Protein AF-A0AAV4H858-F1 (afdb_monomer_lite)

Structure (mmCIF, N/CA/C/O backbone):
data_AF-A0AAV4H858-F1
#
_entry.id   AF-A0AAV4H858-F1
#
loop_
_atom_site.group_PDB
_atom_site.id
_atom_site.type_symbol
_atom_site.label_atom_id
_atom_site.label_alt_id
_atom_site.label_comp_id
_atom_site.label_asym_id
_atom_site.label_entity_id
_atom_site.label_seq_id
_atom_site.pdbx_PDB_ins_code
_atom_site.Cartn_x
_atom_site.Cartn_y
_atom_site.Cartn_z
_atom_site.occupancy
_atom_site.B_iso_or_equiv
_atom_site.auth_seq_id
_atom_site.auth_comp_id
_atom_site.auth_asym_id
_atom_site.auth_atom_id
_atom_site.pdbx_PDB_model_num
ATOM 1 N N . MET A 1 1 ? -24.600 72.293 -12.929 1.00 34.59 1 MET A N 1
ATOM 2 C CA . MET A 1 1 ? -25.018 71.656 -14.197 1.00 34.59 1 MET A CA 1
ATOM 3 C C . MET A 1 1 ? -24.424 70.255 -14.171 1.00 34.59 1 MET A C 1
ATOM 5 O O . MET A 1 1 ? -23.219 70.139 -14.280 1.00 34.59 1 MET A O 1
ATOM 9 N N . ALA A 1 2 ? -25.104 69.225 -13.669 1.00 25.73 2 ALA A N 1
ATOM 10 C CA . ALA A 1 2 ? -26.242 68.537 -14.282 1.00 25.73 2 ALA A CA 1
ATOM 11 C C . ALA A 1 2 ? -25.983 68.191 -15.757 1.00 25.73 2 ALA A C 1
ATOM 13 O O . ALA A 1 2 ? -26.056 69.071 -16.608 1.00 25.73 2 ALA A O 1
ATOM 14 N N . THR A 1 3 ? -25.681 66.924 -16.039 1.00 27.73 3 THR A N 1
ATOM 15 C CA . THR A 1 3 ? -26.502 66.034 -16.884 1.00 27.73 3 THR A CA 1
ATOM 16 C C . THR A 1 3 ? -25.910 64.624 -16.852 1.00 27.73 3 THR A C 1
ATOM 18 O O . THR A 1 3 ? -24.722 64.428 -17.083 1.00 27.73 3 THR A O 1
ATOM 21 N N . GLY A 1 4 ? -26.749 63.652 -16.497 1.00 24.00 4 GLY A N 1
ATOM 22 C CA . GLY A 1 4 ? -26.478 62.229 -16.662 1.00 24.00 4 GLY A CA 1
ATOM 23 C C . GLY A 1 4 ? -27.184 61.666 -17.896 1.00 24.00 4 GLY A C 1
ATOM 24 O O . GLY A 1 4 ? -27.955 62.370 -18.544 1.00 24.00 4 GLY A O 1
ATOM 25 N N . THR A 1 5 ? -26.892 60.398 -18.189 1.00 28.20 5 THR A N 1
ATOM 26 C CA . THR A 1 5 ? -27.668 59.340 -18.888 1.00 28.20 5 THR A CA 1
ATOM 27 C C . THR A 1 5 ? -26.644 58.227 -19.196 1.00 28.20 5 THR A C 1
ATOM 29 O O . THR A 1 5 ? -25.533 58.533 -19.600 1.00 28.20 5 THR A O 1
ATOM 32 N N . GLY A 1 6 ? -26.829 56.926 -18.966 1.00 24.70 6 GLY A N 1
ATOM 33 C CA . GLY A 1 6 ? -28.015 56.138 -18.655 1.00 24.70 6 GLY A CA 1
ATOM 34 C C . GLY A 1 6 ? -28.248 55.077 -19.738 1.00 24.70 6 GLY A C 1
ATOM 35 O O . GLY A 1 6 ? -29.037 55.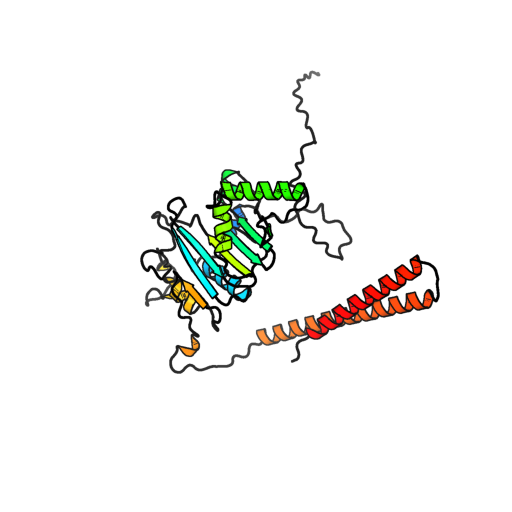328 -20.635 1.00 24.70 6 GLY A O 1
ATOM 36 N N . ALA A 1 7 ? -27.569 53.924 -19.648 1.00 28.36 7 ALA A N 1
ATOM 37 C CA . ALA A 1 7 ? -27.942 52.607 -20.205 1.00 28.36 7 ALA A CA 1
ATOM 38 C C . ALA A 1 7 ? -26.926 51.584 -19.638 1.00 28.36 7 ALA A C 1
ATOM 40 O O . ALA A 1 7 ? -25.731 51.818 -19.736 1.00 28.36 7 ALA A O 1
ATOM 41 N N . GLY A 1 8 ? -27.249 50.485 -18.955 1.00 24.08 8 GLY A N 1
ATOM 42 C CA . GLY A 1 8 ? -28.458 49.674 -18.968 1.00 24.08 8 GLY A CA 1
ATOM 43 C C . GLY A 1 8 ? -28.156 48.329 -19.639 1.00 24.08 8 GLY A C 1
ATOM 44 O O . GLY A 1 8 ? -28.578 48.122 -20.767 1.00 24.08 8 GLY A O 1
ATOM 45 N N . CYS A 1 9 ? -27.426 47.428 -18.970 1.00 24.47 9 CYS A N 1
ATOM 46 C CA . CYS A 1 9 ? -27.427 46.003 -19.313 1.00 24.47 9 CYS A CA 1
ATOM 47 C C . CYS A 1 9 ? -27.585 45.189 -18.027 1.00 24.47 9 CYS A C 1
ATOM 49 O O . CYS A 1 9 ? -26.698 45.119 -17.180 1.00 24.47 9 CYS A O 1
ATOM 51 N N . THR A 1 10 ? -28.785 44.652 -17.865 1.00 26.22 10 THR A N 1
ATOM 52 C CA . THR A 1 10 ? -29.210 43.737 -16.813 1.00 26.22 10 THR A CA 1
ATOM 53 C C . THR A 1 10 ? -28.681 42.337 -17.098 1.00 26.22 10 THR A C 1
ATOM 55 O O . THR A 1 10 ? -29.161 41.685 -18.024 1.00 26.22 10 THR A O 1
ATOM 58 N N . THR A 1 11 ? -27.775 41.832 -16.266 1.00 27.47 11 THR A N 1
ATOM 59 C CA . THR A 1 11 ? -27.574 40.388 -16.100 1.00 27.47 11 THR A CA 1
ATOM 60 C C . THR A 1 11 ? -28.143 39.969 -14.751 1.00 27.47 11 THR A C 1
ATOM 62 O O . THR A 1 11 ? -27.626 40.281 -13.682 1.00 27.47 11 THR A O 1
ATOM 65 N N . LEU A 1 12 ? -29.288 39.293 -14.829 1.00 25.52 12 LEU A N 1
ATOM 66 C CA . LEU A 1 12 ? -29.955 38.605 -13.733 1.00 25.52 12 LEU A CA 1
ATOM 67 C C . LEU A 1 12 ? -28.996 37.566 -13.141 1.00 25.52 12 LEU A C 1
ATOM 69 O O . LEU A 1 12 ? -28.767 36.514 -13.738 1.00 25.52 12 LEU A O 1
ATOM 73 N N . HIS A 1 13 ? -28.436 37.852 -11.968 1.00 29.50 13 HIS A N 1
ATOM 74 C CA . HIS A 1 13 ? -27.735 36.847 -11.181 1.00 29.50 13 HIS A CA 1
ATOM 75 C C . HIS A 1 13 ? -28.795 35.969 -10.512 1.00 29.50 13 HIS A C 1
ATOM 77 O O . HIS A 1 13 ? -29.467 36.370 -9.567 1.00 29.50 13 HIS A O 1
ATOM 83 N N . ASN A 1 14 ? -29.019 34.803 -11.107 1.00 25.83 14 ASN A N 1
ATOM 84 C CA . ASN A 1 14 ? -29.963 33.800 -10.646 1.00 25.83 14 ASN A CA 1
ATOM 85 C C . ASN A 1 14 ? -29.245 32.933 -9.588 1.00 25.83 14 ASN A C 1
ATOM 87 O O . ASN A 1 14 ? -28.329 32.200 -9.962 1.00 25.83 14 ASN A O 1
ATOM 91 N N . PRO A 1 15 ? -29.594 32.986 -8.288 1.00 31.39 15 PRO A N 1
ATOM 92 C CA . PRO A 1 15 ? -28.822 32.330 -7.226 1.00 31.39 15 PRO A CA 1
ATOM 93 C C . PRO A 1 15 ? -29.164 30.834 -7.060 1.00 31.39 15 PRO A C 1
ATOM 95 O O . PRO A 1 15 ? -29.077 30.289 -5.968 1.00 31.39 15 PRO A O 1
ATOM 98 N N . SER A 1 16 ? -29.577 30.144 -8.127 1.00 28.52 16 SER A N 1
ATOM 99 C CA . SER A 1 16 ? -30.137 28.782 -8.051 1.00 28.52 16 SER A CA 1
ATOM 100 C C . SER A 1 16 ? -29.233 27.669 -8.599 1.00 28.52 16 SER A C 1
ATOM 102 O O . SER A 1 16 ? -29.707 26.566 -8.858 1.00 28.52 16 SER A O 1
ATOM 104 N N . LYS A 1 17 ? -27.925 27.913 -8.748 1.00 29.11 17 LYS A N 1
ATOM 105 C CA . LYS A 1 17 ? -26.948 26.887 -9.163 1.00 29.11 17 LYS A CA 1
ATOM 106 C C . LYS A 1 17 ? -25.644 26.925 -8.357 1.00 29.11 17 LYS A C 1
ATOM 108 O O . LYS A 1 17 ? -24.566 26.802 -8.924 1.00 29.11 17 LYS A O 1
ATOM 113 N N . ALA A 1 18 ? -25.741 27.048 -7.034 1.00 32.06 18 ALA A N 1
ATOM 114 C CA . ALA A 1 18 ? -24.705 26.489 -6.166 1.00 32.06 18 ALA A CA 1
ATOM 115 C C . ALA A 1 18 ? -24.882 24.964 -6.214 1.00 32.06 18 ALA A C 1
ATOM 117 O O . ALA A 1 18 ? -25.705 24.386 -5.505 1.00 32.06 18 ALA A O 1
ATOM 118 N N . SER A 1 19 ? -24.240 24.344 -7.204 1.00 34.75 19 SER A N 1
ATOM 119 C CA . SER A 1 19 ? -24.285 22.908 -7.431 1.00 34.75 19 SER A CA 1
ATOM 120 C C . SER A 1 19 ? -23.730 22.180 -6.215 1.00 34.75 19 SER A C 1
ATOM 122 O O . SER A 1 19 ? -22.634 22.473 -5.756 1.00 34.75 19 SER A O 1
ATOM 124 N N . THR A 1 20 ? -24.527 21.223 -5.764 1.00 38.78 20 THR A N 1
ATOM 125 C CA . THR A 1 20 ? -24.391 20.037 -4.901 1.00 38.78 20 THR A CA 1
ATOM 126 C C . THR A 1 20 ? -23.007 19.387 -4.647 1.00 38.78 20 THR A C 1
ATOM 128 O O . THR A 1 20 ? -22.967 18.300 -4.067 1.00 38.78 20 THR A O 1
ATOM 131 N N . LEU A 1 21 ? -21.890 20.001 -5.039 1.00 36.31 21 LEU A N 1
ATOM 132 C CA . LEU A 1 21 ? -20.511 19.524 -4.886 1.00 36.31 21 LEU A CA 1
ATOM 133 C C . LEU A 1 21 ? -19.846 19.993 -3.574 1.00 36.31 21 LEU A C 1
ATOM 135 O O . LEU A 1 21 ? -19.060 19.245 -3.006 1.00 36.31 21 LEU A O 1
ATOM 139 N N . GLU A 1 22 ? -20.243 21.136 -3.000 1.00 35.75 22 GLU A N 1
ATOM 140 C CA . GLU A 1 22 ? -19.637 21.667 -1.756 1.00 35.75 22 GLU A CA 1
ATOM 141 C C . GLU A 1 22 ? -20.003 20.902 -0.466 1.00 35.75 22 GLU A C 1
ATOM 143 O O . GLU A 1 22 ? -19.446 21.160 0.597 1.00 35.75 22 GLU A O 1
ATOM 148 N N . GLN A 1 23 ? -20.921 19.931 -0.514 1.00 35.19 23 GLN A N 1
ATOM 149 C CA . GLN A 1 23 ? -21.316 19.162 0.680 1.00 35.19 23 GLN A CA 1
ATOM 150 C C . GLN A 1 23 ? -20.474 17.901 0.929 1.00 35.19 23 GLN A C 1
ATOM 152 O O . GLN A 1 23 ? -20.775 17.134 1.845 1.00 35.19 23 GLN A O 1
ATOM 157 N N . LEU A 1 24 ? -19.427 17.660 0.137 1.00 36.31 24 LEU A N 1
ATOM 158 C CA . LEU A 1 24 ? -18.596 16.460 0.234 1.00 36.31 24 LEU A CA 1
ATOM 159 C C . LEU A 1 24 ? -17.341 16.696 1.094 1.00 36.31 24 LEU A C 1
ATOM 161 O O . LEU A 1 24 ? -16.212 16.587 0.633 1.00 36.31 24 LEU A O 1
ATOM 165 N N . CYS A 1 25 ? -17.522 17.007 2.378 1.00 30.55 25 CYS A N 1
ATOM 166 C CA . CYS A 1 25 ? -16.409 16.973 3.327 1.00 30.55 25 CYS A CA 1
ATOM 167 C C . CYS A 1 25 ? -16.862 16.514 4.714 1.00 30.55 25 CYS A C 1
ATOM 169 O O . CYS A 1 25 ? -17.494 17.248 5.468 1.00 30.55 25 CYS A O 1
ATOM 171 N N . PHE A 1 26 ? -16.520 15.256 4.997 1.00 36.22 26 PHE A N 1
ATOM 172 C CA . PHE A 1 26 ? -16.440 14.569 6.283 1.00 36.22 26 PHE A CA 1
ATOM 173 C C . PHE A 1 26 ? -16.822 15.383 7.533 1.00 36.22 26 PHE A C 1
ATOM 175 O O . PHE A 1 26 ? -16.101 16.280 7.982 1.00 36.22 26 PHE A O 1
ATOM 182 N N . SER A 1 27 ? -17.915 14.963 8.174 1.00 30.75 27 SER A N 1
ATOM 183 C CA . SER A 1 27 ? -18.180 15.256 9.579 1.00 30.75 27 SER A CA 1
ATOM 184 C C . SER A 1 27 ? -17.302 14.353 10.452 1.00 30.75 27 SER A C 1
ATOM 186 O O . SER A 1 27 ? -17.708 13.257 10.835 1.00 30.75 27 SER A O 1
ATOM 188 N N . VAL A 1 28 ? -16.094 14.804 10.788 1.00 33.84 28 VAL A N 1
ATOM 189 C CA . VAL A 1 28 ? -15.423 14.303 11.992 1.00 33.84 28 VAL A CA 1
ATOM 190 C C . VAL A 1 28 ? -16.076 15.029 13.163 1.00 33.84 28 VAL A C 1
ATOM 192 O O . VAL A 1 28 ? -15.748 16.176 13.463 1.00 33.84 28 VAL A O 1
ATOM 195 N N . ALA A 1 29 ? -17.070 14.393 13.779 1.00 33.09 29 ALA A N 1
ATOM 196 C CA . ALA A 1 29 ? -17.634 14.874 15.029 1.00 33.09 29 ALA A CA 1
ATOM 197 C C . ALA A 1 29 ? -16.608 14.618 16.144 1.00 33.09 29 ALA A C 1
ATOM 199 O O . ALA A 1 29 ? -16.592 13.557 16.759 1.00 33.09 29 ALA A O 1
ATOM 200 N N . TYR A 1 30 ? -15.722 15.584 16.384 1.00 40.16 30 TYR A N 1
ATOM 201 C CA . TYR A 1 30 ? -14.984 15.645 17.641 1.00 40.16 30 TYR A CA 1
ATOM 202 C C . TYR A 1 30 ? -15.980 16.022 18.743 1.00 40.16 30 TYR A C 1
ATOM 204 O O . TYR A 1 30 ? -16.428 17.168 18.824 1.00 40.16 30 TYR A O 1
ATOM 212 N N . GLU A 1 31 ? -16.344 15.059 19.591 1.00 39.25 31 GLU A N 1
ATOM 213 C CA . GLU A 1 31 ? -17.049 15.334 20.843 1.00 39.25 31 GLU A CA 1
ATOM 214 C C . GLU A 1 31 ? -16.163 16.230 21.726 1.00 39.25 31 GLU A C 1
ATOM 216 O O . GLU A 1 31 ? -15.255 15.757 22.405 1.00 39.25 31 GLU A O 1
ATOM 221 N N . GLY A 1 32 ? -16.384 17.547 21.696 1.00 50.94 32 GLY A N 1
ATOM 222 C CA . GLY A 1 32 ? -15.678 18.469 22.593 1.00 50.94 32 GLY A CA 1
ATOM 223 C C . GLY A 1 32 ? -15.594 19.930 22.157 1.00 50.94 32 GLY A C 1
ATOM 224 O O . GLY A 1 32 ? -15.336 20.786 23.001 1.00 50.94 32 GLY A O 1
ATOM 225 N N . LEU A 1 33 ? -15.842 20.258 20.887 1.00 51.19 33 LEU A N 1
ATOM 226 C CA . LEU A 1 33 ? -15.886 21.651 20.433 1.00 51.19 33 LEU A CA 1
ATOM 227 C C . LEU A 1 33 ? -17.321 22.182 20.494 1.00 51.19 33 LEU A C 1
ATOM 229 O O . LEU A 1 33 ? -18.186 21.785 19.725 1.00 51.19 33 LEU A O 1
ATOM 233 N N . ALA A 1 34 ? -17.569 23.107 21.423 1.00 58.09 34 ALA A N 1
ATOM 234 C CA . ALA A 1 34 ? -18.858 23.780 21.602 1.00 58.09 34 ALA A CA 1
ATOM 235 C C . ALA A 1 34 ? -19.157 24.859 20.534 1.00 58.09 34 ALA A C 1
ATOM 237 O O . ALA A 1 34 ? -20.093 25.638 20.700 1.00 58.09 34 ALA A O 1
ATOM 238 N N . MET A 1 35 ? -18.363 24.940 19.461 1.00 68.00 35 MET A N 1
ATOM 239 C CA . MET A 1 35 ? -18.538 25.904 18.372 1.00 68.00 35 MET A CA 1
ATOM 240 C C . MET A 1 35 ? -18.655 25.176 17.038 1.00 68.00 35 MET A C 1
ATOM 242 O O . MET A 1 35 ? -17.850 24.298 16.735 1.00 68.00 35 MET A O 1
ATOM 246 N N . ASP A 1 36 ? -19.649 25.573 16.248 1.00 77.12 36 ASP A N 1
ATOM 247 C CA . ASP A 1 36 ? -19.798 25.137 14.865 1.00 77.12 36 ASP A CA 1
ATOM 248 C C . ASP A 1 36 ? -18.672 25.740 14.011 1.00 77.12 36 ASP A C 1
ATOM 250 O O . ASP A 1 36 ? -18.588 26.956 13.828 1.00 77.12 36 ASP A O 1
ATOM 254 N N . LEU A 1 37 ? -17.773 24.877 13.536 1.00 79.00 37 LEU A N 1
ATOM 255 C CA . LEU A 1 37 ? -16.632 25.246 12.696 1.00 79.00 37 LEU A CA 1
ATOM 256 C C . LEU A 1 37 ? -16.926 25.038 11.202 1.00 79.00 37 LEU A C 1
ATOM 258 O O . LEU A 1 37 ? -16.001 25.123 10.395 1.00 79.00 37 LEU A O 1
ATOM 262 N N . SER A 1 38 ? -18.176 24.756 10.807 1.00 81.50 38 SER A N 1
ATOM 263 C CA . SER A 1 38 ? -18.541 24.539 9.398 1.00 81.50 38 SER A CA 1
ATOM 264 C C . SER A 1 38 ? -18.186 25.726 8.501 1.00 81.50 38 SER A C 1
ATOM 266 O O . SER A 1 38 ? -17.889 25.535 7.328 1.00 81.50 38 SER A O 1
ATOM 268 N N . ASN A 1 39 ? -18.191 26.937 9.066 1.00 85.88 39 ASN A N 1
ATOM 269 C CA . ASN A 1 39 ? -17.969 28.191 8.345 1.00 85.88 39 ASN A CA 1
ATOM 270 C C . ASN A 1 39 ? -16.499 28.646 8.333 1.00 85.88 39 ASN A C 1
ATOM 272 O O . ASN A 1 39 ? -16.209 29.738 7.848 1.00 85.88 39 ASN A O 1
ATOM 276 N N . LEU A 1 40 ? -15.572 27.866 8.902 1.00 88.06 40 LEU A N 1
ATOM 277 C CA . LEU A 1 40 ? -14.146 28.178 8.828 1.00 88.06 40 LEU A CA 1
ATOM 278 C C . LEU A 1 40 ? -13.527 27.592 7.562 1.00 88.06 40 LEU A C 1
ATOM 280 O O . LEU A 1 40 ? -13.779 26.440 7.206 1.00 88.06 40 LEU A O 1
ATOM 284 N N . ASN A 1 41 ? -12.647 28.372 6.934 1.00 87.50 41 ASN A N 1
ATOM 285 C CA . ASN A 1 41 ? -11.845 27.903 5.811 1.00 87.50 41 ASN A CA 1
ATOM 286 C C . ASN A 1 41 ? -11.001 26.701 6.238 1.00 87.50 41 ASN A C 1
ATOM 288 O O . ASN A 1 41 ? -10.325 26.730 7.270 1.00 87.50 41 ASN A O 1
ATOM 292 N N . ARG A 1 42 ? -11.027 25.654 5.416 1.00 85.75 42 ARG A N 1
ATOM 293 C CA . ARG A 1 42 ? -10.214 24.454 5.606 1.00 85.75 42 ARG A CA 1
ATOM 294 C C . ARG A 1 42 ? -8.994 24.532 4.705 1.00 85.75 42 ARG A C 1
ATOM 296 O O . ARG A 1 42 ? -9.077 25.051 3.596 1.00 85.75 42 ARG A O 1
ATOM 303 N N . ALA A 1 43 ? -7.868 24.005 5.178 1.00 88.19 43 ALA A N 1
ATOM 304 C CA . ALA A 1 43 ? -6.756 23.721 4.285 1.00 88.19 43 ALA A CA 1
ATOM 305 C C . ALA A 1 43 ? -7.224 22.696 3.241 1.00 88.19 43 ALA A C 1
ATOM 307 O O . ALA A 1 43 ? -7.882 21.714 3.590 1.00 88.19 43 ALA A O 1
ATOM 308 N N . GLN A 1 44 ? -6.907 22.952 1.978 1.00 83.31 44 GLN A N 1
ATOM 309 C CA . GLN A 1 44 ? -7.278 22.111 0.845 1.00 83.31 44 GLN A CA 1
ATOM 310 C C . GLN A 1 44 ? -6.018 21.654 0.115 1.00 83.31 44 GLN A C 1
ATOM 312 O O . GLN A 1 44 ? -4.975 22.308 0.185 1.00 83.31 44 GLN A O 1
ATOM 317 N N . LEU A 1 45 ? -6.124 20.519 -0.571 1.00 85.06 45 LEU A N 1
ATOM 318 C CA . LEU A 1 45 ? -5.094 20.029 -1.476 1.00 85.06 45 LEU A CA 1
ATOM 319 C C . LEU A 1 45 ? -5.462 20.447 -2.895 1.00 85.06 45 LEU A C 1
ATOM 321 O O . LEU A 1 45 ? -6.556 20.132 -3.360 1.00 85.06 45 LEU A O 1
ATOM 325 N N . SER A 1 46 ? -4.545 21.135 -3.568 1.00 86.88 46 SER A N 1
ATOM 326 C CA . SER A 1 46 ? -4.643 21.368 -5.005 1.00 86.88 46 SER A CA 1
ATOM 327 C C . SER A 1 46 ? -4.042 20.200 -5.781 1.00 86.88 46 SER A C 1
ATOM 329 O O . SER A 1 46 ? -3.176 19.477 -5.278 1.00 86.88 46 SER A O 1
ATOM 331 N N . PHE A 1 47 ? -4.461 20.056 -7.033 1.00 80.19 47 PHE A N 1
ATOM 332 C CA . PHE A 1 47 ? -3.901 19.114 -7.996 1.00 80.19 47 PHE A CA 1
ATOM 333 C C . PHE A 1 47 ? -2.360 19.181 -8.071 1.00 80.19 47 PHE A C 1
ATOM 335 O O . PHE A 1 47 ? -1.683 18.158 -7.944 1.00 80.19 47 PHE A O 1
ATOM 342 N N . ASP A 1 48 ? -1.783 20.384 -8.150 1.00 80.56 48 ASP A N 1
ATOM 343 C CA . ASP A 1 48 ? -0.326 20.595 -8.231 1.00 80.56 48 ASP A CA 1
ATOM 344 C C . ASP A 1 48 ? 0.450 20.083 -7.006 1.00 80.56 48 ASP A C 1
ATOM 346 O O . ASP A 1 48 ? 1.654 19.790 -7.079 1.00 80.56 48 ASP A O 1
ATOM 350 N N . TYR A 1 49 ? -0.224 19.936 -5.860 1.00 85.38 49 TYR A N 1
ATOM 351 C CA . TYR A 1 49 ? 0.407 19.384 -4.667 1.00 85.38 49 TYR A CA 1
ATOM 352 C C . TYR A 1 49 ? 0.839 17.928 -4.875 1.00 85.38 49 TYR A C 1
ATOM 354 O O . TYR A 1 49 ? 1.840 17.506 -4.301 1.00 85.38 49 TYR A O 1
ATOM 362 N N . LEU A 1 50 ? 0.160 17.170 -5.741 1.00 80.06 50 LEU A N 1
ATOM 363 C CA . LEU A 1 50 ? 0.526 15.786 -6.059 1.00 80.06 50 LEU A CA 1
ATOM 364 C C . LEU A 1 50 ? 1.915 15.716 -6.708 1.00 80.06 50 LEU A C 1
ATOM 366 O O . LEU A 1 50 ? 2.735 14.870 -6.346 1.00 80.06 50 LEU A O 1
ATOM 370 N N . HIS A 1 51 ? 2.223 16.656 -7.608 1.00 79.56 51 HIS A N 1
ATOM 371 C CA . HIS A 1 51 ? 3.563 16.775 -8.175 1.00 79.56 51 HIS A CA 1
ATOM 372 C C . HIS A 1 51 ? 4.583 17.211 -7.117 1.00 79.56 51 HIS A C 1
ATOM 374 O O . HIS A 1 51 ? 5.621 16.564 -6.981 1.00 79.56 51 HIS A O 1
ATOM 380 N N . THR A 1 52 ? 4.262 18.237 -6.326 1.00 82.12 52 THR A N 1
ATOM 381 C CA . THR A 1 52 ? 5.140 18.758 -5.261 1.00 82.12 52 THR A CA 1
ATOM 382 C C . THR A 1 52 ? 5.477 17.690 -4.216 1.00 82.12 52 THR A C 1
ATOM 384 O O . THR A 1 52 ? 6.607 17.593 -3.752 1.00 82.12 52 THR A O 1
ATOM 387 N N . ASN A 1 53 ? 4.518 16.836 -3.861 1.00 83.25 53 ASN A N 1
ATOM 388 C CA . ASN A 1 53 ? 4.753 15.735 -2.936 1.00 83.25 53 ASN A CA 1
ATOM 389 C C . ASN A 1 53 ? 5.653 14.654 -3.562 1.00 83.25 53 ASN A C 1
ATOM 391 O O . ASN A 1 53 ? 6.496 14.076 -2.878 1.00 83.25 53 ASN A O 1
ATOM 395 N N . SER A 1 54 ? 5.535 14.419 -4.876 1.00 80.56 54 SER A N 1
ATOM 396 C CA . SER A 1 54 ? 6.358 13.433 -5.591 1.00 80.56 54 SER A CA 1
ATOM 397 C C . SER A 1 54 ? 7.845 13.801 -5.668 1.00 80.56 54 SER A C 1
ATOM 399 O O . SER A 1 54 ? 8.678 12.907 -5.797 1.00 80.56 54 SER A O 1
ATOM 401 N N . THR A 1 55 ? 8.206 15.088 -5.565 1.00 80.00 55 THR A N 1
ATOM 402 C CA . THR A 1 55 ? 9.612 15.533 -5.629 1.00 80.00 55 THR A CA 1
ATOM 403 C C . THR A 1 55 ? 10.403 15.237 -4.353 1.00 80.00 55 THR A C 1
ATOM 405 O O . THR A 1 55 ? 11.596 15.505 -4.306 1.00 80.00 55 THR A O 1
ATOM 408 N N . THR A 1 56 ? 9.767 14.684 -3.316 1.00 79.56 56 THR A N 1
ATOM 409 C CA . THR A 1 56 ? 10.456 14.205 -2.104 1.00 79.56 56 THR A CA 1
ATOM 410 C C . THR A 1 56 ? 11.360 12.999 -2.374 1.00 79.56 56 THR A C 1
ATOM 412 O O . THR A 1 56 ? 12.327 12.777 -1.646 1.00 79.56 56 THR A O 1
ATOM 415 N N . HIS A 1 57 ? 11.080 12.235 -3.432 1.00 79.00 57 HIS A N 1
ATOM 416 C CA . HIS A 1 57 ? 11.883 11.086 -3.827 1.00 79.00 57 HIS A CA 1
ATOM 417 C C . HIS A 1 57 ? 12.920 11.476 -4.886 1.00 79.00 57 HIS A C 1
ATOM 419 O O . HIS A 1 57 ? 12.665 11.382 -6.083 1.00 79.00 57 HIS A O 1
ATOM 425 N N . GLU A 1 58 ? 14.123 11.845 -4.442 1.00 79.25 58 GLU A N 1
ATOM 426 C CA . GLU A 1 58 ? 15.298 11.956 -5.326 1.00 79.25 58 GLU A CA 1
ATOM 427 C C . GLU A 1 58 ? 15.778 10.572 -5.801 1.00 79.25 58 GLU A C 1
ATOM 429 O O . GLU A 1 58 ? 16.282 10.414 -6.909 1.00 79.25 58 GLU A O 1
ATOM 434 N N . PHE A 1 59 ? 15.578 9.536 -4.977 1.00 85.56 59 PHE A N 1
ATOM 435 C CA . PHE A 1 59 ? 15.908 8.152 -5.310 1.00 85.56 59 PHE A CA 1
ATOM 436 C C . PHE A 1 59 ? 14.654 7.354 -5.680 1.00 85.56 59 PHE A C 1
ATOM 438 O O . PHE A 1 59 ? 13.836 7.028 -4.817 1.00 85.56 59 PHE A O 1
ATOM 445 N N . LEU A 1 60 ? 14.537 6.976 -6.957 1.00 88.00 60 LEU A N 1
ATOM 446 C CA . LEU A 1 60 ? 13.337 6.342 -7.516 1.00 88.00 60 LEU A CA 1
ATOM 447 C C . LEU A 1 60 ? 12.953 5.019 -6.834 1.00 88.00 60 LEU A C 1
ATOM 449 O O . LEU A 1 60 ? 11.777 4.788 -6.564 1.00 88.00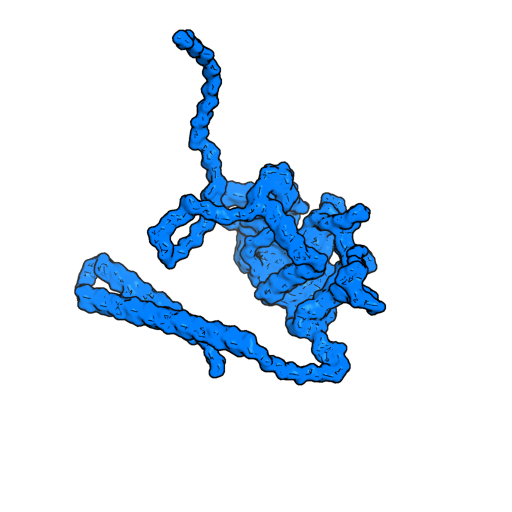 60 LEU A O 1
ATOM 453 N N . PHE A 1 61 ? 13.915 4.156 -6.490 1.00 93.25 61 PHE A N 1
ATOM 454 C CA . PHE A 1 61 ? 13.586 2.924 -5.757 1.00 93.25 61 PHE A CA 1
ATOM 455 C C . PHE A 1 61 ? 13.083 3.190 -4.337 1.00 93.25 61 PHE A C 1
ATOM 457 O O . PHE A 1 61 ? 12.381 2.343 -3.795 1.00 93.25 61 PHE A O 1
ATOM 464 N N . GLY A 1 62 ? 13.383 4.358 -3.759 1.00 90.75 62 GLY A N 1
ATOM 465 C CA . GLY A 1 62 ? 12.765 4.810 -2.515 1.00 90.75 62 GLY A CA 1
ATOM 466 C C . GLY A 1 62 ? 11.254 4.989 -2.671 1.00 90.75 62 GLY A C 1
ATOM 467 O O . GLY A 1 62 ? 10.508 4.504 -1.833 1.00 90.75 62 GLY A O 1
ATOM 468 N N . ALA A 1 63 ? 10.793 5.564 -3.787 1.00 89.50 63 ALA A N 1
ATOM 469 C CA . ALA A 1 63 ? 9.360 5.664 -4.081 1.00 89.50 63 ALA A CA 1
ATOM 470 C C . ALA A 1 63 ? 8.703 4.281 -4.254 1.00 89.50 63 ALA A C 1
ATOM 472 O O . ALA A 1 63 ? 7.579 4.064 -3.812 1.00 89.50 63 ALA A O 1
ATOM 473 N N . LEU A 1 64 ? 9.408 3.317 -4.864 1.00 93.31 64 LEU A N 1
ATOM 474 C CA . LEU A 1 64 ? 8.907 1.941 -4.968 1.00 93.31 64 LEU A CA 1
ATOM 475 C C . LEU A 1 64 ? 8.897 1.226 -3.603 1.00 93.31 64 LEU A C 1
ATOM 477 O O . LEU A 1 64 ? 8.020 0.398 -3.366 1.00 93.31 64 LEU A O 1
ATOM 481 N N . ALA A 1 65 ? 9.850 1.528 -2.710 1.00 93.88 65 ALA A N 1
ATOM 482 C CA . ALA A 1 65 ? 9.920 0.948 -1.367 1.00 93.88 65 ALA A CA 1
ATOM 483 C C . ALA A 1 65 ? 8.722 1.319 -0.496 1.00 93.88 65 ALA A C 1
ATOM 485 O O . ALA A 1 65 ? 8.258 0.451 0.234 1.00 93.88 65 ALA A O 1
ATOM 486 N N . GLU A 1 66 ? 8.170 2.526 -0.633 1.00 93.38 66 GLU A N 1
ATOM 487 C CA . GLU A 1 66 ? 6.949 2.935 0.082 1.00 93.38 66 GLU A CA 1
ATOM 488 C C . GLU A 1 66 ? 5.791 1.940 -0.154 1.00 93.38 66 GLU A C 1
ATOM 490 O O . GLU A 1 66 ? 5.037 1.606 0.757 1.00 93.38 66 GLU A O 1
ATOM 495 N N . LEU A 1 67 ? 5.677 1.375 -1.364 1.00 92.81 67 LEU A N 1
ATOM 496 C CA . LEU A 1 67 ? 4.663 0.356 -1.672 1.00 92.81 67 LEU A CA 1
ATOM 497 C C . LEU A 1 67 ? 4.974 -1.004 -1.035 1.00 92.81 67 LEU A C 1
ATOM 499 O O . LEU A 1 67 ? 4.056 -1.725 -0.645 1.00 92.81 67 LEU A O 1
ATOM 503 N N . LEU A 1 68 ? 6.255 -1.369 -0.922 1.00 94.19 68 LEU A N 1
ATOM 504 C CA . LEU A 1 68 ? 6.659 -2.576 -0.197 1.00 94.19 68 LEU A CA 1
ATOM 505 C C . LEU A 1 68 ? 6.410 -2.417 1.308 1.00 94.19 68 LEU A C 1
ATOM 507 O O . LEU A 1 68 ? 5.991 -3.382 1.948 1.00 94.19 68 LEU A O 1
ATOM 511 N N . ASP A 1 69 ? 6.649 -1.224 1.853 1.00 94.19 69 ASP A N 1
ATOM 512 C CA . ASP A 1 69 ? 6.428 -0.899 3.262 1.00 94.19 69 ASP A CA 1
ATOM 513 C C . ASP A 1 69 ? 4.942 -0.998 3.604 1.00 94.19 69 ASP A C 1
ATOM 515 O O . ASP A 1 69 ? 4.589 -1.726 4.529 1.00 94.19 69 ASP A O 1
ATOM 519 N N . ASN A 1 70 ? 4.067 -0.430 2.768 1.00 90.56 70 ASN A N 1
ATOM 520 C CA . ASN A 1 70 ? 2.617 -0.574 2.917 1.00 90.56 70 ASN A CA 1
ATOM 521 C C . ASN A 1 70 ? 2.161 -2.042 2.893 1.00 90.56 70 ASN A C 1
ATOM 523 O O . ASN A 1 70 ? 1.393 -2.465 3.756 1.00 90.56 70 ASN A O 1
ATOM 527 N N . ALA A 1 71 ? 2.657 -2.850 1.947 1.00 91.75 71 ALA A N 1
ATOM 528 C CA . ALA A 1 71 ? 2.326 -4.276 1.888 1.00 91.75 71 ALA A CA 1
ATOM 529 C C . ALA A 1 71 ? 2.805 -5.027 3.145 1.00 91.75 71 ALA A C 1
ATOM 531 O O . ALA A 1 71 ? 2.094 -5.866 3.702 1.00 91.75 71 ALA A O 1
ATOM 532 N N . ARG A 1 72 ? 4.014 -4.713 3.627 1.00 91.81 72 ARG A N 1
ATOM 533 C CA . ARG A 1 72 ? 4.580 -5.312 4.838 1.00 91.81 72 ARG A CA 1
ATOM 534 C C . ARG A 1 72 ? 3.791 -4.930 6.091 1.00 91.81 72 ARG A C 1
ATOM 536 O O . ARG A 1 72 ? 3.577 -5.801 6.936 1.00 91.81 72 ARG A O 1
ATOM 543 N N . ASP A 1 73 ? 3.389 -3.670 6.213 1.00 89.81 73 ASP A N 1
ATOM 544 C CA . ASP A 1 73 ? 2.604 -3.156 7.339 1.00 89.81 73 ASP A CA 1
ATOM 545 C C . ASP A 1 73 ? 1.179 -3.724 7.331 1.00 89.81 73 ASP A C 1
ATOM 547 O O . ASP A 1 73 ? 0.646 -4.065 8.386 1.00 89.81 73 ASP A O 1
ATOM 551 N N . ALA A 1 74 ? 0.627 -3.990 6.142 1.00 85.75 74 ALA A N 1
ATOM 552 C CA . ALA A 1 74 ? -0.589 -4.782 5.943 1.00 85.75 74 ALA A CA 1
ATOM 553 C C . ALA A 1 74 ? -0.384 -6.297 6.165 1.00 85.75 74 ALA A C 1
ATOM 555 O O . ALA A 1 74 ? -1.208 -7.112 5.749 1.00 85.75 74 ALA A O 1
ATOM 556 N N . SER A 1 75 ? 0.720 -6.696 6.807 1.00 90.62 75 SER A N 1
ATOM 557 C CA . SER A 1 75 ? 1.052 -8.077 7.170 1.00 90.62 75 SER A CA 1
ATOM 558 C C . SER A 1 75 ? 1.118 -9.065 5.996 1.00 90.62 75 SER A C 1
ATOM 560 O O . SER A 1 75 ? 0.972 -10.274 6.198 1.00 90.62 75 SER A O 1
ATOM 562 N N . ALA A 1 76 ? 1.400 -8.588 4.778 1.00 91.88 76 ALA A N 1
ATOM 563 C CA . ALA A 1 76 ? 1.529 -9.450 3.609 1.00 91.88 76 ALA A CA 1
ATOM 564 C C . ALA A 1 76 ? 2.654 -10.486 3.780 1.00 91.88 76 ALA A C 1
ATOM 566 O O . ALA A 1 76 ? 3.770 -10.212 4.242 1.00 91.88 76 ALA A O 1
ATOM 567 N N . THR A 1 77 ? 2.381 -11.717 3.353 1.00 94.38 77 THR A N 1
ATOM 568 C CA . THR A 1 77 ? 3.365 -12.807 3.334 1.00 94.38 77 THR A CA 1
ATOM 569 C C . THR A 1 77 ? 4.124 -12.868 2.012 1.00 94.38 77 THR A C 1
ATOM 571 O O . THR A 1 77 ? 5.200 -13.489 1.926 1.00 94.38 77 THR A O 1
ATOM 574 N N . LYS A 1 78 ? 3.559 -12.263 0.965 1.00 95.62 78 LYS A N 1
ATOM 575 C CA . LYS A 1 78 ? 4.047 -12.300 -0.405 1.00 95.62 78 LYS A CA 1
ATOM 576 C C . LYS A 1 78 ? 3.771 -10.972 -1.108 1.00 95.62 78 LYS A C 1
ATOM 578 O O . LYS A 1 78 ? 2.669 -10.452 -1.057 1.00 95.62 78 LYS A O 1
ATOM 583 N N . MET A 1 79 ? 4.781 -10.505 -1.834 1.00 96.56 79 MET A N 1
ATOM 584 C CA . MET A 1 79 ? 4.716 -9.352 -2.721 1.00 96.56 79 MET A CA 1
ATOM 585 C C . MET A 1 79 ? 5.175 -9.761 -4.119 1.00 96.56 79 MET A C 1
ATOM 587 O O . MET A 1 79 ? 6.298 -10.248 -4.272 1.00 96.56 79 MET A O 1
ATOM 591 N N . ASN A 1 80 ? 4.331 -9.571 -5.130 1.00 97.06 80 ASN A N 1
ATOM 592 C CA . ASN A 1 80 ? 4.669 -9.757 -6.539 1.00 97.06 80 ASN A CA 1
ATOM 593 C C . ASN A 1 80 ? 4.774 -8.400 -7.229 1.00 97.06 80 ASN A C 1
ATOM 595 O O . ASN A 1 80 ? 3.839 -7.607 -7.189 1.00 97.06 80 ASN A O 1
ATOM 599 N N . ILE A 1 81 ? 5.893 -8.168 -7.901 1.00 97.88 81 ILE A N 1
ATOM 600 C CA . ILE A 1 81 ? 6.171 -6.938 -8.633 1.00 97.88 81 ILE A CA 1
ATOM 601 C C . ILE A 1 81 ? 6.453 -7.333 -10.073 1.00 97.88 81 ILE A C 1
ATOM 603 O O . ILE A 1 81 ? 7.370 -8.111 -10.332 1.00 97.88 81 ILE A O 1
ATOM 607 N N . PHE A 1 82 ? 5.640 -6.866 -11.008 1.00 97.12 82 PHE A N 1
ATOM 608 C CA . PHE A 1 82 ? 5.706 -7.306 -12.401 1.00 97.12 82 PHE A CA 1
ATOM 609 C C . PHE A 1 82 ? 5.210 -6.214 -13.341 1.00 97.12 82 PHE A C 1
ATOM 611 O O . PHE A 1 82 ? 4.544 -5.271 -12.916 1.00 97.12 82 PHE A O 1
ATOM 618 N N . THR A 1 83 ? 5.530 -6.345 -14.624 1.00 95.69 83 THR A N 1
ATOM 619 C CA . THR A 1 83 ? 5.062 -5.416 -15.655 1.00 95.69 83 THR A CA 1
ATOM 620 C C . THR A 1 83 ? 4.068 -6.069 -16.599 1.00 95.69 83 THR A C 1
ATOM 622 O O . THR A 1 83 ? 4.244 -7.223 -16.983 1.00 95.69 83 THR A O 1
ATOM 625 N N . ILE A 1 84 ? 3.052 -5.319 -17.019 1.00 94.06 84 ILE A N 1
ATOM 626 C CA . ILE A 1 84 ? 2.130 -5.716 -18.089 1.00 94.06 84 ILE A CA 1
ATOM 627 C C . ILE A 1 84 ? 2.420 -4.826 -19.305 1.00 94.06 84 ILE A C 1
ATOM 629 O O . ILE A 1 84 ? 2.239 -3.616 -19.180 1.00 94.06 84 ILE A O 1
ATOM 633 N N . PRO A 1 85 ? 2.866 -5.374 -20.450 1.00 93.88 85 PRO A N 1
ATOM 634 C CA . PRO A 1 85 ? 3.083 -4.585 -21.662 1.00 93.88 85 PRO A CA 1
ATOM 635 C C . PRO A 1 85 ? 1.787 -3.937 -22.157 1.00 93.88 85 PRO A C 1
ATOM 637 O O . PRO A 1 85 ? 0.752 -4.604 -22.224 1.00 93.88 85 PRO A O 1
ATOM 640 N N . ASP A 1 86 ? 1.857 -2.657 -22.513 1.00 90.69 86 ASP A N 1
ATOM 641 C CA . ASP A 1 86 ? 0.769 -1.894 -23.124 1.00 90.69 86 ASP A CA 1
ATOM 642 C C . ASP A 1 86 ? 1.345 -0.692 -23.892 1.00 90.69 86 ASP A C 1
ATOM 644 O O . ASP A 1 86 ? 1.577 0.381 -23.331 1.00 90.69 86 ASP A O 1
ATOM 648 N N . ASP A 1 87 ? 1.563 -0.878 -25.196 1.00 90.25 87 ASP A N 1
ATOM 649 C CA . ASP A 1 87 ? 2.145 0.138 -26.085 1.00 90.25 87 ASP A CA 1
ATOM 650 C C . ASP A 1 87 ? 1.246 1.374 -26.274 1.00 90.25 87 ASP A C 1
ATOM 652 O O . ASP A 1 87 ? 1.685 2.383 -26.827 1.00 90.25 87 ASP A O 1
ATOM 656 N N . SER A 1 88 ? -0.018 1.317 -25.836 1.00 88.25 88 SER A N 1
ATOM 657 C CA . SER A 1 88 ? -0.930 2.464 -25.898 1.00 88.25 88 SER A CA 1
ATOM 658 C C . SER A 1 88 ? -0.705 3.475 -24.769 1.00 88.25 88 SER A C 1
ATOM 660 O O . SER A 1 88 ? -1.179 4.610 -24.856 1.00 88.25 88 SER A O 1
ATOM 662 N N . LEU A 1 89 ? 0.025 3.085 -23.720 1.00 85.88 89 LEU A N 1
ATOM 663 C CA . LEU A 1 89 ? 0.295 3.906 -22.544 1.00 85.88 89 LEU A CA 1
ATOM 664 C C . LEU A 1 89 ? 1.683 4.542 -22.614 1.00 85.88 89 LEU A C 1
ATOM 666 O O . LEU A 1 89 ? 2.635 3.972 -23.153 1.00 85.88 89 LEU A O 1
ATOM 670 N N . ARG A 1 90 ? 1.844 5.720 -21.994 1.00 83.88 90 ARG A N 1
ATOM 671 C CA . ARG A 1 90 ? 3.167 6.351 -21.905 1.00 83.88 90 ARG A CA 1
ATOM 672 C C . ARG A 1 90 ? 4.117 5.448 -21.109 1.00 83.88 90 ARG A C 1
ATOM 674 O O . ARG A 1 90 ? 3.836 5.102 -19.961 1.00 83.88 90 ARG A O 1
ATOM 681 N N . GLY A 1 91 ? 5.244 5.106 -21.729 1.00 85.19 91 GLY A N 1
ATOM 682 C CA . GLY A 1 91 ? 6.243 4.180 -21.194 1.00 85.19 91 GLY A CA 1
ATOM 683 C C . GLY A 1 91 ? 6.083 2.726 -21.652 1.00 85.19 91 GLY A C 1
ATOM 684 O O . GLY A 1 91 ? 6.991 1.938 -21.426 1.00 85.19 91 GLY A O 1
ATOM 685 N N . GLY A 1 92 ? 4.980 2.368 -22.320 1.00 88.56 92 GLY A N 1
ATOM 686 C CA . GLY A 1 92 ? 4.803 1.062 -22.970 1.00 88.56 92 GLY A CA 1
ATOM 687 C C . GLY A 1 92 ? 4.468 -0.112 -22.042 1.00 88.56 92 GLY A C 1
ATOM 688 O O . GLY A 1 92 ? 4.365 -1.250 -22.497 1.00 88.56 92 GLY A O 1
ATOM 689 N N . TYR A 1 93 ? 4.307 0.118 -20.736 1.00 92.56 93 TYR A N 1
ATOM 690 C CA . TYR A 1 93 ? 3.897 -0.912 -19.782 1.00 92.56 93 TYR A CA 1
ATOM 691 C C . TYR A 1 93 ? 3.262 -0.324 -18.517 1.00 92.56 93 TYR A C 1
ATOM 693 O O . TYR A 1 93 ? 3.426 0.851 -18.185 1.00 92.56 93 TYR A O 1
ATOM 701 N N . ILE A 1 94 ? 2.557 -1.184 -17.783 1.00 91.88 94 ILE A N 1
ATOM 702 C CA . ILE A 1 94 ? 2.013 -0.926 -16.448 1.00 91.88 94 ILE A CA 1
ATOM 703 C C . ILE A 1 94 ? 2.903 -1.618 -15.418 1.00 91.88 94 ILE A C 1
ATOM 705 O O . ILE A 1 94 ? 3.125 -2.826 -15.512 1.00 91.88 94 ILE A O 1
ATOM 709 N N . LEU A 1 95 ? 3.376 -0.884 -14.412 1.00 93.69 95 LEU A N 1
ATOM 710 C CA . LEU A 1 95 ? 4.097 -1.439 -13.269 1.00 93.69 95 LEU A CA 1
ATOM 711 C C . LEU A 1 95 ? 3.103 -1.845 -12.173 1.00 93.69 95 LEU A C 1
ATOM 713 O O . LEU A 1 95 ? 2.335 -1.018 -11.682 1.00 93.69 95 LEU A O 1
ATOM 717 N N . CYS A 1 96 ? 3.119 -3.121 -11.796 1.00 94.75 96 CYS A N 1
ATOM 718 C CA . CYS A 1 96 ? 2.157 -3.722 -10.879 1.00 94.75 96 CYS A CA 1
ATOM 719 C C . CYS A 1 96 ? 2.826 -4.161 -9.574 1.00 94.75 96 CYS A C 1
ATOM 721 O O . CYS A 1 96 ? 3.892 -4.774 -9.595 1.00 94.75 96 CYS A O 1
ATOM 723 N N . PHE A 1 97 ? 2.150 -3.909 -8.457 1.00 95.38 97 PHE A N 1
ATOM 724 C CA . PHE A 1 97 ? 2.516 -4.303 -7.099 1.00 95.38 97 PHE A CA 1
ATOM 725 C C . PHE A 1 97 ? 1.327 -5.064 -6.506 1.00 95.38 97 PHE A C 1
ATOM 727 O O . PHE A 1 97 ? 0.270 -4.483 -6.294 1.00 95.38 97 PHE A O 1
ATOM 734 N N . GLN A 1 98 ? 1.468 -6.370 -6.299 1.00 94.62 98 GLN A N 1
ATOM 735 C CA . GLN A 1 98 ? 0.389 -7.240 -5.837 1.00 94.62 98 GLN A CA 1
ATOM 736 C C . GLN A 1 98 ? 0.784 -7.952 -4.545 1.00 94.62 98 GLN A C 1
ATOM 738 O O . GLN A 1 98 ? 1.707 -8.774 -4.553 1.00 94.62 98 GLN A O 1
ATOM 743 N N . ASP A 1 99 ? 0.042 -7.699 -3.474 1.00 92.56 99 ASP A N 1
ATOM 744 C CA . ASP A 1 99 ? 0.221 -8.329 -2.168 1.00 92.56 99 ASP A CA 1
ATOM 745 C C . ASP A 1 99 ? -0.961 -9.223 -1.760 1.00 92.56 99 ASP A C 1
ATOM 747 O O . ASP A 1 99 ? -2.046 -9.191 -2.346 1.00 92.56 99 ASP A O 1
ATOM 751 N N . ASP A 1 100 ? -0.711 -10.065 -0.756 1.00 89.38 100 ASP A N 1
ATOM 752 C CA . ASP A 1 100 ? -1.697 -10.906 -0.072 1.00 89.38 100 ASP A CA 1
ATOM 753 C C . ASP A 1 100 ? -2.007 -10.409 1.355 1.00 89.38 100 ASP A C 1
ATOM 755 O O . ASP A 1 100 ? -2.360 -11.212 2.221 1.00 89.38 100 ASP A O 1
ATOM 759 N N . GLY A 1 101 ? -1.826 -9.108 1.613 1.00 85.69 101 GLY A N 1
ATOM 760 C CA . GLY A 1 101 ? -2.039 -8.486 2.919 1.00 85.69 101 GLY A CA 1
ATOM 761 C C . GLY A 1 101 ? -3.513 -8.306 3.288 1.00 85.69 101 GLY A C 1
ATOM 762 O O . GLY A 1 101 ? -4.426 -8.809 2.629 1.00 85.69 101 GLY A O 1
ATOM 763 N N . GLU A 1 102 ? -3.758 -7.559 4.364 1.00 82.56 102 GLU A N 1
ATOM 764 C CA . GLU A 1 102 ? -5.104 -7.311 4.913 1.00 82.56 102 GLU A CA 1
ATOM 765 C C . GLU A 1 102 ? -5.996 -6.424 4.015 1.00 82.56 102 GLU A C 1
ATOM 767 O O . GLU A 1 102 ? -7.194 -6.284 4.277 1.00 82.56 102 GLU A O 1
ATOM 772 N N . GLY A 1 103 ? -5.445 -5.887 2.919 1.00 66.50 103 GLY A N 1
ATOM 773 C CA . GLY A 1 103 ? -6.107 -4.903 2.064 1.00 66.50 103 GLY A CA 1
ATOM 774 C C . GLY A 1 103 ? -6.102 -3.505 2.693 1.00 66.50 103 GLY A C 1
ATOM 775 O O . GLY A 1 103 ? -5.727 -3.325 3.849 1.00 66.50 103 GLY A O 1
ATOM 776 N N . MET A 1 104 ? -6.513 -2.492 1.932 1.00 61.56 104 MET A N 1
ATOM 777 C CA . MET A 1 104 ? -6.619 -1.109 2.421 1.00 61.56 104 MET A CA 1
ATOM 778 C C . MET A 1 104 ? -8.004 -0.512 2.185 1.00 61.56 104 MET A C 1
ATOM 780 O O . MET A 1 104 ? -8.713 -0.935 1.269 1.00 61.56 104 MET A O 1
ATOM 784 N N . ASP A 1 105 ? -8.324 0.523 2.968 1.00 47.75 105 ASP A N 1
ATOM 785 C CA . ASP A 1 105 ? -9.278 1.551 2.563 1.00 47.75 105 ASP A CA 1
ATOM 786 C C . ASP A 1 105 ? -8.552 2.577 1.652 1.00 47.75 105 ASP A C 1
ATOM 788 O O . ASP A 1 105 ? -7.407 2.947 1.912 1.00 47.75 105 ASP A O 1
ATOM 792 N N . PRO A 1 106 ? -9.168 2.994 0.542 1.00 40.38 106 PRO A N 1
ATOM 793 C CA . PRO A 1 106 ? -8.471 3.575 -0.616 1.00 40.38 106 PRO A CA 1
ATOM 794 C C . PRO A 1 106 ? -7.832 4.988 -0.430 1.00 40.38 106 PRO A C 1
ATOM 796 O O . PRO A 1 106 ? -8.521 5.906 0.010 1.00 40.38 106 PRO A O 1
ATOM 799 N N . GLY A 1 107 ? -6.560 5.194 -0.872 1.00 28.28 107 GLY A N 1
ATOM 800 C CA . GLY A 1 107 ? -5.911 6.513 -1.159 1.00 28.28 107 GLY A CA 1
ATOM 801 C C . GLY A 1 107 ? -4.988 6.613 -2.430 1.00 28.28 107 GLY A C 1
ATOM 802 O O . GLY A 1 107 ? -4.337 5.635 -2.774 1.00 28.28 107 GLY A O 1
ATOM 803 N N . ASN A 1 108 ? -4.999 7.803 -3.084 1.00 28.89 108 ASN A N 1
ATOM 804 C CA . ASN A 1 108 ? -4.211 8.533 -4.142 1.00 28.89 108 ASN A CA 1
ATOM 805 C C . ASN A 1 108 ? -3.397 7.876 -5.324 1.00 28.89 108 ASN A C 1
ATOM 807 O O . ASN A 1 108 ? -3.141 6.691 -5.313 1.00 28.89 108 ASN A O 1
ATOM 811 N N . ASP A 1 109 ? -3.020 8.703 -6.339 1.00 48.81 109 ASP A N 1
ATOM 812 C CA . ASP A 1 109 ? -2.736 8.560 -7.823 1.00 48.81 109 ASP A CA 1
ATOM 813 C C . ASP A 1 109 ? -2.097 7.276 -8.331 1.00 48.81 109 ASP A C 1
ATOM 815 O O . ASP A 1 109 ? -0.892 7.049 -8.230 1.00 48.81 109 ASP A O 1
ATOM 819 N N . LEU A 1 110 ? -2.951 6.427 -8.882 1.00 73.88 110 LEU A N 1
ATOM 820 C CA . LEU A 1 110 ? -2.786 4.988 -8.859 1.00 73.88 110 LEU A CA 1
ATOM 821 C C . LEU A 1 110 ? -4.104 4.409 -9.347 1.00 73.88 110 LEU A C 1
ATOM 823 O O . LEU A 1 110 ? -5.167 4.984 -9.081 1.00 73.88 110 LEU A O 1
ATOM 827 N N . MET A 1 111 ? -4.067 3.232 -9.959 1.00 84.62 111 MET A N 1
ATOM 828 C CA . MET A 1 111 ? -5.234 2.368 -9.889 1.00 84.62 111 MET A CA 1
ATOM 829 C C . MET A 1 111 ? -4.969 1.291 -8.853 1.00 84.62 111 MET A C 1
ATOM 831 O O . MET A 1 111 ? -4.054 0.485 -9.002 1.00 84.62 111 MET A O 1
ATOM 835 N N . LEU A 1 112 ? -5.743 1.315 -7.779 1.00 87.88 112 LEU A N 1
ATOM 836 C CA . LEU A 1 112 ? -5.619 0.370 -6.683 1.00 87.88 112 LEU A CA 1
ATOM 837 C C . LEU A 1 112 ? -6.882 -0.462 -6.619 1.00 87.88 112 LEU A C 1
ATOM 839 O O . LEU A 1 112 ? -7.973 0.067 -6.442 1.00 87.88 112 LEU A O 1
ATOM 843 N N . PHE A 1 113 ? -6.718 -1.770 -6.724 1.00 89.88 113 PHE A N 1
ATOM 844 C CA . PHE A 1 113 ? -7.761 -2.757 -6.515 1.00 89.88 113 PHE A CA 1
ATOM 845 C C . PHE A 1 113 ? -7.507 -3.430 -5.175 1.00 89.88 113 PHE A C 1
ATOM 847 O O . PHE A 1 113 ? -6.454 -4.024 -4.970 1.00 89.88 113 PHE A O 1
ATOM 854 N N . THR A 1 114 ? -8.463 -3.353 -4.261 1.00 90.69 114 THR A N 1
ATOM 855 C CA . THR A 1 114 ? -8.365 -3.962 -2.929 1.00 90.69 114 THR A CA 1
ATOM 856 C C . THR A 1 114 ? -9.544 -4.896 -2.706 1.00 90.69 114 THR A C 1
ATOM 858 O O . THR A 1 114 ? -10.674 -4.591 -3.100 1.00 90.69 114 THR A O 1
ATOM 861 N N . LYS A 1 115 ? -9.281 -6.057 -2.106 1.00 89.81 115 LYS A N 1
ATOM 862 C CA . LYS A 1 115 ? -10.306 -6.970 -1.595 1.00 89.81 115 LYS A CA 1
ATOM 863 C C . LYS A 1 115 ? -10.181 -7.058 -0.086 1.00 89.81 115 LYS A C 1
ATOM 865 O O . LYS A 1 115 ? -9.076 -7.208 0.434 1.00 89.81 115 LYS A O 1
ATOM 870 N N . ARG A 1 116 ? -11.325 -7.042 0.589 1.00 88.62 116 ARG A N 1
ATOM 871 C CA . ARG A 1 116 ? -11.441 -7.328 2.013 1.00 88.62 116 ARG A CA 1
ATOM 872 C C . ARG A 1 116 ? -12.737 -8.086 2.264 1.00 88.62 116 ARG A C 1
ATOM 874 O O . ARG A 1 116 ? -13.808 -7.491 2.310 1.00 88.62 116 ARG A O 1
ATOM 881 N N . GLU A 1 117 ? -12.615 -9.401 2.418 1.00 85.06 117 GLU A N 1
ATOM 882 C CA . GLU A 1 117 ? -13.714 -10.320 2.733 1.00 85.06 117 GLU A CA 1
ATOM 883 C C . GLU A 1 117 ? -14.922 -10.175 1.783 1.00 85.06 117 GLU A C 1
ATOM 885 O O . GLU A 1 117 ? -14.929 -10.720 0.675 1.00 85.06 117 GLU A O 1
ATOM 890 N N . ASP A 1 118 ? -15.956 -9.454 2.211 1.00 87.12 118 ASP A N 1
ATOM 891 C CA . ASP A 1 118 ? -17.239 -9.282 1.532 1.00 87.12 118 ASP A CA 1
ATOM 892 C C . ASP A 1 118 ? -17.273 -8.099 0.556 1.00 87.12 118 ASP A C 1
ATOM 894 O O . ASP A 1 118 ? -18.190 -8.004 -0.264 1.00 87.12 118 ASP A O 1
ATOM 898 N N . SER A 1 119 ? -16.251 -7.244 0.579 1.00 89.88 119 SER A N 1
ATOM 899 C CA . SER A 1 119 ? -16.165 -6.062 -0.268 1.00 89.88 119 SER A CA 1
ATOM 900 C C . SER A 1 119 ? -14.892 -6.027 -1.112 1.00 89.88 119 SER A C 1
ATOM 902 O O . SER A 1 119 ? -13.834 -6.565 -0.770 1.00 89.88 119 SER A O 1
ATOM 904 N N . ARG A 1 120 ? -15.009 -5.366 -2.261 1.00 92.12 120 ARG A N 1
ATOM 905 C CA . ARG A 1 120 ? -13.887 -4.987 -3.114 1.00 92.12 120 ARG A CA 1
ATOM 906 C C . ARG A 1 120 ? -14.066 -3.551 -3.564 1.00 92.12 120 ARG A C 1
ATOM 908 O O . ARG A 1 120 ? -15.171 -3.156 -3.939 1.00 92.12 120 ARG A O 1
ATOM 915 N N . SER A 1 121 ? -12.981 -2.803 -3.590 1.00 93.06 121 SER A N 1
ATOM 916 C CA . SER A 1 121 ? -13.015 -1.393 -3.957 1.00 93.06 121 SER A CA 1
ATOM 917 C C . SER A 1 121 ? -11.903 -1.088 -4.934 1.00 93.06 121 SER A C 1
ATOM 919 O O . SER A 1 121 ? -10.837 -1.705 -4.902 1.00 93.06 121 SER A O 1
ATOM 921 N N . CYS A 1 122 ? -12.179 -0.160 -5.840 1.00 93.69 122 CYS A N 1
ATOM 922 C CA . CYS A 1 122 ? -11.148 0.434 -6.666 1.00 93.69 122 CYS A CA 1
ATOM 923 C C . CYS A 1 122 ? -10.933 1.856 -6.184 1.00 93.69 122 CYS A C 1
ATOM 925 O O . CYS A 1 122 ? -11.906 2.576 -6.006 1.00 93.69 122 CYS A O 1
ATOM 927 N N . LEU A 1 123 ? -9.686 2.267 -6.019 1.00 93.44 123 LEU A N 1
ATOM 928 C CA . LEU A 1 123 ? -9.337 3.672 -6.072 1.00 93.44 123 LEU A CA 1
ATOM 929 C C . LEU A 1 123 ? -8.781 3.981 -7.439 1.00 93.44 123 LEU A C 1
ATOM 931 O O . LEU A 1 123 ? -7.934 3.249 -7.951 1.00 93.44 123 LEU A O 1
ATOM 935 N N . PHE A 1 124 ? -9.228 5.094 -7.985 1.00 92.94 124 PHE A N 1
ATOM 936 C CA . PHE A 1 124 ? -8.645 5.656 -9.171 1.00 92.94 124 PHE A CA 1
ATOM 937 C C . PHE A 1 124 ? -8.268 7.096 -8.885 1.00 92.94 124 PHE A C 1
ATOM 939 O O . PHE A 1 124 ? -9.138 7.929 -8.672 1.00 92.94 124 PHE A O 1
ATOM 946 N N . LEU A 1 125 ? -6.979 7.400 -8.870 1.00 90.50 125 LEU A N 1
ATOM 947 C CA . LEU A 1 125 ? -6.550 8.782 -8.992 1.00 90.50 125 LEU A CA 1
ATOM 948 C C . LEU A 1 125 ? -5.747 8.883 -10.292 1.00 90.50 125 LEU A C 1
ATOM 950 O O . LEU A 1 125 ? -4.940 8.007 -10.615 1.00 90.50 125 LEU A O 1
ATOM 954 N N . SER A 1 126 ? -6.124 9.878 -11.097 1.00 87.88 126 SER A N 1
ATOM 955 C CA . SER A 1 126 ? -5.638 10.060 -12.458 1.00 87.88 126 SER A CA 1
ATOM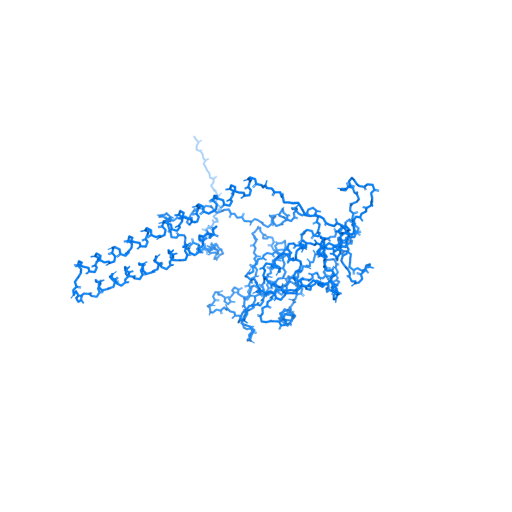 956 C C . SER A 1 126 ? -5.350 11.524 -12.729 1.00 87.88 126 SER A C 1
ATOM 958 O O . SER A 1 126 ? -6.268 12.320 -12.936 1.00 87.88 126 SER A O 1
ATOM 960 N N . ARG A 1 127 ? -4.068 11.877 -12.814 1.00 83.38 127 ARG A N 1
ATOM 961 C CA . ARG A 1 127 ? -3.667 13.214 -13.274 1.00 83.38 127 ARG A CA 1
ATOM 962 C C . ARG A 1 127 ? -4.178 13.550 -14.675 1.00 83.38 127 ARG A C 1
ATOM 964 O O . ARG A 1 127 ? -4.590 14.675 -14.900 1.00 83.38 127 ARG A O 1
ATOM 971 N N . THR A 1 128 ? -4.250 12.567 -15.575 1.00 84.00 128 THR A N 1
ATOM 972 C CA . THR A 1 128 ? -4.807 12.751 -16.927 1.00 84.00 128 THR A CA 1
ATOM 973 C C . THR A 1 128 ? -6.263 13.219 -16.891 1.00 84.00 128 THR A C 1
ATOM 975 O O . THR A 1 128 ? -6.624 14.134 -17.620 1.00 84.00 128 THR A O 1
ATOM 978 N N . PHE A 1 129 ? -7.091 12.645 -16.011 1.00 89.94 129 PHE A N 1
ATOM 979 C CA . PHE A 1 129 ? -8.468 13.106 -15.808 1.00 89.94 129 PHE A CA 1
ATOM 980 C C . PHE A 1 129 ? -8.521 14.569 -15.342 1.00 89.94 129 PHE A C 1
ATOM 982 O O . PHE A 1 129 ? -9.292 15.351 -15.891 1.00 89.94 129 PHE A O 1
ATOM 989 N N . HIS A 1 130 ? -7.678 14.949 -14.378 1.00 88.50 130 HIS A N 1
ATOM 990 C CA . HIS A 1 130 ? -7.637 16.319 -13.858 1.00 88.50 130 HIS A CA 1
ATOM 991 C C . HIS A 1 130 ? -7.147 17.326 -14.902 1.00 88.50 130 HIS A C 1
ATOM 993 O O . HIS A 1 130 ? -7.730 18.396 -15.035 1.00 88.50 130 HIS A O 1
ATOM 999 N N . GLU A 1 131 ? -6.110 16.978 -15.665 1.00 84.56 131 GLU A N 1
ATOM 1000 C CA . GLU A 1 131 ? -5.543 17.828 -16.716 1.00 84.56 131 GLU A CA 1
ATOM 1001 C C . GLU A 1 131 ? -6.538 18.040 -17.869 1.00 84.56 131 GLU A C 1
ATOM 1003 O O . GLU A 1 131 ? -6.777 19.177 -18.274 1.00 84.56 131 GLU A O 1
ATOM 1008 N N . GLU A 1 132 ? -7.155 16.967 -18.381 1.00 89.31 132 GLU A N 1
ATOM 1009 C CA . GLU A 1 132 ? -8.087 17.053 -19.516 1.00 89.31 132 GLU A CA 1
ATOM 1010 C C . GLU A 1 132 ? -9.394 17.774 -19.166 1.00 89.31 132 GLU A C 1
ATOM 1012 O O . GLU A 1 132 ? -9.926 18.511 -19.995 1.00 89.31 132 GLU A O 1
ATOM 1017 N N . GLU A 1 133 ? -9.905 17.589 -17.947 1.00 91.81 133 GLU A N 1
ATOM 1018 C CA . GLU A 1 133 ? -11.136 18.241 -17.479 1.00 91.81 133 GLU A CA 1
ATOM 1019 C C . GLU A 1 133 ? -10.860 19.571 -16.745 1.00 91.81 133 GLU A C 1
ATOM 1021 O O . GLU A 1 133 ? -11.798 20.241 -16.316 1.00 91.81 133 GLU A O 1
ATOM 1026 N N . SER A 1 134 ? -9.588 19.988 -16.639 1.00 89.81 134 SER A N 1
ATOM 1027 C CA . SER A 1 134 ? -9.144 21.230 -15.978 1.00 89.81 134 SER A CA 1
ATOM 1028 C C . SER A 1 134 ? -9.659 21.370 -14.537 1.00 89.81 134 SER A C 1
ATOM 1030 O O . SER A 1 134 ? -10.307 22.355 -14.180 1.00 89.81 134 SER A O 1
ATOM 1032 N N . ILE A 1 135 ? -9.393 20.352 -13.717 1.00 89.25 135 ILE A N 1
ATOM 1033 C CA . ILE A 1 135 ? -9.852 20.250 -12.328 1.00 89.25 135 ILE A CA 1
ATOM 1034 C C . ILE A 1 135 ? -8.699 20.591 -11.376 1.00 89.25 135 ILE A C 1
ATOM 1036 O O . ILE A 1 135 ? -7.725 19.847 -11.283 1.00 89.25 135 ILE A O 1
ATOM 1040 N N . ASP A 1 136 ? -8.847 21.682 -10.623 1.00 82.38 136 ASP A N 1
ATOM 1041 C CA . ASP A 1 136 ? -7.838 22.141 -9.654 1.00 82.38 136 ASP A CA 1
ATOM 1042 C C . ASP A 1 136 ? -7.900 21.393 -8.306 1.00 82.38 136 ASP A C 1
ATOM 1044 O O . ASP A 1 136 ? -6.926 21.373 -7.547 1.00 82.38 136 ASP A O 1
ATOM 1048 N N . GLU A 1 137 ? -9.044 20.779 -7.991 1.00 86.19 137 GLU A N 1
ATOM 1049 C CA . GLU A 1 137 ? -9.258 19.947 -6.801 1.00 86.19 137 GLU A CA 1
ATOM 1050 C C . GLU A 1 137 ? -8.864 18.488 -7.054 1.00 86.19 137 GLU A C 1
ATOM 1052 O O . GLU A 1 137 ? -9.012 17.981 -8.159 1.00 86.19 137 GLU A O 1
ATOM 1057 N N . VAL A 1 138 ? -8.432 17.765 -6.017 1.00 86.25 138 VAL A N 1
ATOM 1058 C CA . VAL A 1 138 ? -8.114 16.333 -6.140 1.00 86.25 138 VAL A CA 1
ATOM 1059 C C . VAL A 1 138 ? -9.386 15.485 -5.999 1.00 86.25 138 VAL A C 1
ATOM 1061 O O . VAL A 1 138 ? -9.860 15.232 -4.890 1.00 86.25 138 VAL A O 1
ATOM 1064 N N . ILE A 1 139 ? -9.926 15.017 -7.125 1.00 88.12 139 ILE A N 1
ATOM 1065 C CA . ILE A 1 139 ? -11.098 14.139 -7.208 1.00 88.12 139 ILE A CA 1
ATOM 1066 C C . ILE A 1 139 ? -10.664 12.689 -7.446 1.00 88.12 139 ILE A C 1
ATOM 1068 O O . ILE A 1 139 ? -10.003 12.359 -8.428 1.00 88.12 139 ILE A O 1
ATOM 1072 N N . VAL A 1 140 ? -11.111 11.792 -6.567 1.00 90.50 140 VAL A N 1
ATOM 1073 C CA . VAL A 1 140 ? -10.746 10.370 -6.582 1.00 90.50 140 VAL A CA 1
ATOM 1074 C C . VAL A 1 140 ? -12.007 9.509 -6.709 1.00 90.50 140 VAL A C 1
ATOM 1076 O O . VAL A 1 140 ? -12.769 9.418 -5.742 1.00 90.50 140 VAL A O 1
ATOM 1079 N N . PRO A 1 141 ? -12.269 8.865 -7.862 1.00 93.44 141 PRO A N 1
ATOM 1080 C CA . PRO A 1 141 ? -13.287 7.823 -7.942 1.00 93.44 141 PRO A CA 1
ATOM 1081 C C . PRO A 1 141 ? -12.974 6.620 -7.048 1.00 93.44 141 PRO A C 1
ATOM 1083 O O . PRO A 1 141 ? -11.884 6.045 -7.128 1.00 93.44 141 PRO A O 1
ATOM 1086 N N . ILE A 1 142 ? -13.945 6.225 -6.214 1.00 93.50 142 ILE A N 1
ATOM 1087 C CA . ILE A 1 142 ? -13.799 5.104 -5.277 1.00 93.50 142 ILE A CA 1
ATOM 1088 C C . ILE A 1 142 ? -15.022 4.167 -5.320 1.00 93.50 142 ILE A C 1
ATOM 1090 O O . ILE A 1 142 ? -15.775 4.056 -4.342 1.00 93.50 142 ILE A O 1
ATOM 1094 N N . PRO A 1 143 ? -15.278 3.478 -6.446 1.00 94.25 143 PRO A N 1
ATOM 1095 C CA . PRO A 1 143 ? -16.396 2.552 -6.512 1.00 94.25 143 PRO A CA 1
ATOM 1096 C C . PRO A 1 143 ? -16.123 1.312 -5.650 1.00 94.25 143 PRO A C 1
ATOM 1098 O O . PRO A 1 143 ? -15.066 0.680 -5.732 1.00 94.25 143 PRO A O 1
ATOM 1101 N N . SER A 1 144 ? -17.115 0.945 -4.839 1.00 93.12 144 SER A N 1
ATOM 1102 C CA . SER A 1 144 ? -17.098 -0.250 -3.987 1.00 93.12 144 SER A CA 1
ATOM 1103 C C . SER A 1 144 ? -18.160 -1.251 -4.439 1.00 93.12 144 SER A C 1
ATOM 1105 O O . SER A 1 144 ? -19.261 -0.866 -4.848 1.00 93.12 144 SER A O 1
ATOM 1107 N N . PHE A 1 145 ? -17.844 -2.539 -4.351 1.00 94.12 145 PHE A N 1
ATOM 1108 C CA . PHE A 1 145 ? -18.673 -3.638 -4.831 1.00 94.12 145 PHE A CA 1
ATOM 1109 C C . PHE A 1 145 ? -18.703 -4.786 -3.833 1.00 94.12 145 PHE A C 1
ATOM 1111 O O . PHE A 1 145 ? -17.719 -5.070 -3.159 1.00 94.12 145 PHE A O 1
ATOM 1118 N N . ASP A 1 146 ? -19.814 -5.509 -3.823 1.00 92.62 146 ASP A N 1
ATOM 1119 C CA . ASP A 1 146 ? -19.919 -6.783 -3.125 1.00 92.62 146 ASP A CA 1
ATOM 1120 C C . ASP A 1 146 ? -19.047 -7.842 -3.827 1.00 92.62 146 ASP A C 1
ATOM 1122 O O . ASP A 1 146 ? -19.059 -7.968 -5.064 1.00 92.62 146 ASP A O 1
ATOM 1126 N N . THR A 1 147 ? -18.272 -8.606 -3.054 1.00 85.75 147 THR A N 1
ATOM 1127 C CA . THR A 1 147 ? -17.276 -9.568 -3.558 1.00 85.75 147 THR A CA 1
ATOM 1128 C C . THR A 1 147 ? -17.905 -10.737 -4.319 1.00 85.75 147 THR A C 1
ATOM 1130 O O . THR A 1 147 ? -17.316 -11.223 -5.290 1.00 85.75 147 THR A O 1
ATOM 1133 N N . GLN A 1 148 ? -19.122 -11.160 -3.978 1.00 86.19 148 GLN A N 1
ATOM 1134 C CA . GLN A 1 148 ? -19.763 -12.305 -4.635 1.00 86.19 148 GLN A CA 1
ATOM 1135 C C . GLN A 1 148 ? -20.541 -11.887 -5.886 1.00 86.19 148 GLN A C 1
ATOM 1137 O O . GLN A 1 148 ? -20.376 -12.458 -6.960 1.00 86.19 148 GLN A O 1
ATOM 1142 N N . SER A 1 149 ? -21.370 -10.857 -5.766 1.00 90.44 149 SER A N 1
ATOM 1143 C CA . SER A 1 149 ? -22.345 -10.465 -6.784 1.00 90.44 149 SER A CA 1
ATOM 1144 C C . SER A 1 149 ? -21.815 -9.484 -7.831 1.00 90.44 149 SER A C 1
ATOM 1146 O O . SER A 1 149 ? -22.497 -9.269 -8.832 1.00 90.44 149 SER A O 1
ATOM 1148 N N . ARG A 1 150 ? -20.637 -8.871 -7.610 1.00 91.31 150 ARG A N 1
ATOM 1149 C CA . ARG A 1 150 ? -20.077 -7.767 -8.432 1.00 91.31 150 ARG A CA 1
ATOM 1150 C C . ARG A 1 150 ? -20.996 -6.539 -8.498 1.00 91.31 150 ARG A C 1
ATOM 1152 O O . ARG A 1 150 ? -20.809 -5.672 -9.346 1.00 91.31 150 ARG A O 1
ATOM 1159 N N . LYS A 1 151 ? -21.990 -6.448 -7.609 1.00 91.88 151 LYS A N 1
ATOM 1160 C CA . LYS A 1 151 ? -22.933 -5.331 -7.584 1.00 91.88 151 LYS A CA 1
ATOM 1161 C C . LYS A 1 151 ? -22.369 -4.149 -6.796 1.00 91.88 151 LYS A C 1
ATOM 1163 O O . LYS A 1 151 ? -21.670 -4.377 -5.808 1.00 91.88 151 LYS A O 1
ATOM 1168 N N . PRO A 1 152 ? -22.707 -2.910 -7.189 1.00 93.12 152 PRO A N 1
ATOM 1169 C CA . PRO A 1 152 ? -22.336 -1.714 -6.442 1.00 93.12 152 PRO A CA 1
ATOM 1170 C C . PRO A 1 152 ? -22.837 -1.759 -4.995 1.00 93.12 152 PRO A C 1
ATOM 1172 O O . PRO A 1 152 ? -24.013 -2.050 -4.758 1.00 93.12 152 PRO A O 1
ATOM 1175 N N . LEU A 1 153 ? -21.987 -1.379 -4.040 1.00 89.88 153 LEU A N 1
ATOM 1176 C CA . LEU A 1 153 ? -22.368 -1.122 -2.645 1.00 89.88 153 LEU A CA 1
ATOM 1177 C C . LEU A 1 153 ? -22.952 0.295 -2.498 1.00 89.88 153 LEU A C 1
ATOM 1179 O O . LEU A 1 153 ? -22.483 1.110 -1.711 1.00 89.88 153 LEU A O 1
ATOM 1183 N N . ALA A 1 154 ? -23.976 0.598 -3.301 1.00 86.94 154 ALA A N 1
ATOM 1184 C CA . ALA A 1 154 ? -24.660 1.888 -3.337 1.00 86.94 154 ALA A CA 1
ATOM 1185 C C . ALA A 1 154 ? -26.178 1.691 -3.197 1.00 86.94 154 ALA A C 1
ATOM 1187 O O . ALA A 1 154 ? -26.848 1.175 -4.099 1.00 86.94 154 ALA A O 1
ATOM 1188 N N . PHE A 1 155 ? -26.729 2.081 -2.044 1.00 83.44 155 PHE A N 1
ATOM 1189 C CA . PHE A 1 155 ? -28.107 1.739 -1.674 1.00 83.44 155 PHE A CA 1
ATOM 1190 C C . PHE A 1 155 ? -29.128 2.825 -2.036 1.00 83.44 155 PHE A C 1
ATOM 1192 O O . PHE A 1 155 ? -30.224 2.500 -2.505 1.00 83.44 155 PHE A O 1
ATOM 1199 N N . ASP A 1 156 ? -28.777 4.099 -1.871 1.00 90.38 156 ASP A N 1
ATOM 1200 C CA . ASP A 1 156 ? -29.646 5.242 -2.153 1.00 90.38 156 ASP A CA 1
ATOM 1201 C C . ASP A 1 156 ? -29.489 5.766 -3.595 1.00 90.38 156 ASP A C 1
ATOM 1203 O O . ASP A 1 156 ? -28.607 5.353 -4.348 1.00 90.38 156 ASP A O 1
ATOM 1207 N N . ALA A 1 157 ? -30.398 6.651 -4.021 1.00 89.25 157 ALA A N 1
ATOM 1208 C CA . ALA A 1 157 ? -30.388 7.191 -5.385 1.00 89.25 157 ALA A CA 1
ATOM 1209 C C . ALA A 1 157 ? -29.112 8.002 -5.669 1.00 89.25 157 ALA A C 1
ATOM 1211 O O . ALA A 1 157 ? -28.468 7.798 -6.695 1.00 89.25 157 ALA A O 1
ATOM 1212 N N . ARG A 1 158 ? -28.703 8.844 -4.711 1.00 89.94 158 ARG A N 1
ATOM 1213 C CA . ARG A 1 158 ? -27.494 9.668 -4.811 1.00 89.94 158 ARG A CA 1
ATOM 1214 C C . ARG A 1 158 ? -26.229 8.814 -4.905 1.00 89.94 158 ARG A C 1
ATOM 1216 O O . ARG A 1 158 ? -25.366 9.096 -5.729 1.00 89.94 158 ARG A O 1
ATOM 1223 N N . GLY A 1 159 ? -26.115 7.763 -4.093 1.00 89.38 159 GLY A N 1
ATOM 1224 C CA . GLY A 1 159 ? -24.985 6.840 -4.138 1.00 89.38 159 GLY A CA 1
ATOM 1225 C C . GLY A 1 159 ? -24.900 6.090 -5.463 1.00 89.38 159 GLY A C 1
ATOM 1226 O O . GLY A 1 159 ? -23.803 5.883 -5.971 1.00 89.38 159 GLY A O 1
ATOM 1227 N N . LYS A 1 160 ? -26.038 5.724 -6.065 1.00 91.38 160 LYS A N 1
ATOM 1228 C CA . LYS A 1 160 ? -26.063 5.070 -7.384 1.00 91.38 160 LYS A CA 1
ATOM 1229 C C . LYS A 1 160 ? -25.612 6.000 -8.505 1.00 91.38 160 LYS A C 1
ATOM 1231 O O . LYS A 1 160 ? -24.844 5.568 -9.357 1.00 91.38 160 LYS A O 1
ATOM 1236 N N . GLU A 1 161 ? -26.050 7.258 -8.490 1.00 93.44 161 GLU A N 1
ATOM 1237 C CA . GLU A 1 161 ? -25.586 8.277 -9.442 1.00 93.44 161 GLU A CA 1
ATOM 1238 C C . GLU A 1 161 ? -24.085 8.537 -9.289 1.00 93.44 161 GLU A C 1
ATOM 1240 O O . GLU A 1 161 ? -23.356 8.523 -10.279 1.00 93.44 161 GLU A O 1
ATOM 1245 N N . LYS A 1 162 ? -23.607 8.681 -8.044 1.00 92.19 162 LYS A N 1
ATOM 1246 C CA . LYS A 1 162 ? -22.176 8.811 -7.745 1.00 92.19 162 LYS A CA 1
ATOM 1247 C C . LYS A 1 162 ? -21.389 7.624 -8.300 1.00 92.19 162 LYS A C 1
ATOM 1249 O O . LYS A 1 162 ? -20.413 7.824 -9.008 1.00 92.19 162 LYS A O 1
ATOM 1254 N N . HIS A 1 163 ? -21.836 6.403 -8.016 1.00 93.56 163 HIS A N 1
ATOM 1255 C CA . HIS A 1 163 ? -21.163 5.191 -8.472 1.00 93.56 163 HIS A CA 1
ATOM 1256 C C . HIS A 1 163 ? -21.120 5.088 -10.002 1.00 93.56 163 HIS A C 1
ATOM 1258 O O . HIS A 1 163 ? -20.111 4.679 -10.570 1.00 93.56 163 HIS A O 1
ATOM 1264 N N . ALA A 1 164 ? -22.204 5.471 -10.685 1.00 94.69 164 ALA A N 1
ATOM 1265 C CA . ALA A 1 164 ? -22.237 5.501 -12.143 1.00 94.69 164 ALA A CA 1
ATOM 1266 C C . ALA A 1 164 ? -21.203 6.487 -12.710 1.00 94.69 164 ALA A C 1
ATOM 1268 O O . ALA A 1 164 ? -20.462 6.119 -13.618 1.00 94.69 164 ALA A O 1
ATOM 1269 N N . LEU A 1 165 ? -21.103 7.686 -12.126 1.00 94.56 165 LEU A N 1
ATOM 1270 C CA . LEU A 1 165 ? -20.110 8.690 -12.512 1.00 94.56 165 LEU A CA 1
ATOM 1271 C C . LEU A 1 165 ? -18.675 8.217 -12.234 1.00 94.56 165 LEU A C 1
ATOM 1273 O O . LEU A 1 165 ? -17.806 8.350 -13.090 1.00 94.56 165 LEU A O 1
ATOM 1277 N N . GLU A 1 166 ? -18.424 7.618 -11.066 1.00 95.81 166 GLU A N 1
ATOM 1278 C CA . GLU A 1 166 ? -17.120 7.037 -10.720 1.00 95.81 166 GLU A CA 1
ATOM 1279 C C . GLU A 1 166 ? -16.681 5.996 -11.761 1.00 95.81 166 GLU A C 1
ATOM 1281 O O . GLU A 1 166 ? -15.545 6.023 -12.237 1.00 95.81 166 GLU A O 1
ATOM 1286 N N . MET A 1 167 ? -17.599 5.113 -12.162 1.00 96.19 167 MET A N 1
ATOM 1287 C CA . MET A 1 167 ? -17.329 4.103 -13.183 1.00 96.19 167 MET A CA 1
ATOM 1288 C C . MET A 1 167 ? -17.174 4.690 -14.586 1.00 96.19 167 MET A C 1
ATOM 1290 O O . MET A 1 167 ? -16.370 4.180 -15.362 1.00 96.19 167 MET A O 1
ATOM 1294 N N . GLU A 1 168 ? -17.905 5.748 -14.932 1.00 95.75 168 GLU A N 1
ATOM 1295 C CA . GLU A 1 168 ? -17.736 6.455 -16.205 1.00 95.75 168 GLU A CA 1
ATOM 1296 C C . GLU A 1 168 ? -16.332 7.063 -16.320 1.00 95.75 168 GLU A C 1
ATOM 1298 O O . GLU A 1 168 ? -15.650 6.848 -17.325 1.00 95.75 168 GLU A O 1
ATOM 1303 N N . ILE A 1 169 ? -15.862 7.733 -15.262 1.00 95.06 169 ILE A N 1
ATOM 1304 C CA . ILE A 1 169 ? -14.507 8.297 -15.195 1.00 95.06 169 ILE A CA 1
ATOM 1305 C C . ILE A 1 169 ? -13.464 7.181 -15.348 1.00 95.06 169 ILE A C 1
ATOM 1307 O O . ILE A 1 169 ? -12.544 7.300 -16.158 1.00 95.06 169 ILE A O 1
ATOM 1311 N N . ILE A 1 170 ? -13.625 6.062 -14.633 1.00 95.31 170 ILE A N 1
ATOM 1312 C CA . ILE A 1 170 ? -12.707 4.919 -14.736 1.00 95.31 170 ILE A CA 1
ATOM 1313 C C . ILE A 1 170 ? -12.670 4.362 -16.161 1.00 95.31 170 ILE A C 1
ATOM 1315 O O . ILE A 1 170 ? -11.584 4.199 -16.717 1.00 95.31 170 ILE A O 1
ATOM 1319 N N . HIS A 1 171 ? -13.816 4.102 -16.792 1.00 95.31 171 HIS A N 1
ATOM 1320 C CA . HIS A 1 171 ? -13.831 3.563 -18.154 1.00 95.31 171 HIS A CA 1
ATOM 1321 C C . HIS A 1 171 ? -13.270 4.550 -19.186 1.00 95.31 171 HIS A C 1
ATOM 1323 O O . HIS A 1 171 ? -12.668 4.122 -20.170 1.00 95.31 171 HIS A O 1
ATOM 1329 N N . LYS A 1 172 ? -13.427 5.864 -18.972 1.00 94.25 172 LYS A N 1
ATOM 1330 C CA . LYS A 1 172 ? -12.893 6.895 -19.872 1.00 94.25 172 LYS A CA 1
ATOM 1331 C C . LYS A 1 172 ? -11.371 7.016 -19.750 1.00 94.25 172 LYS A C 1
ATOM 1333 O O . LYS A 1 172 ? -10.679 6.913 -20.764 1.00 94.25 172 LYS A O 1
ATOM 1338 N N . TYR A 1 173 ? -10.837 7.141 -18.534 1.00 92.25 173 TYR A N 1
ATOM 1339 C CA . TYR A 1 173 ? -9.440 7.546 -18.303 1.00 92.25 173 TYR A CA 1
ATOM 1340 C C . TYR A 1 173 ? -8.490 6.435 -17.847 1.00 92.25 173 TYR A C 1
ATOM 1342 O O . TYR A 1 173 ? -7.276 6.580 -17.993 1.00 92.25 173 TYR A O 1
ATOM 1350 N N . SER A 1 174 ? -8.993 5.324 -17.305 1.00 93.06 174 SER A N 1
ATOM 1351 C CA . SER A 1 174 ? -8.134 4.192 -16.927 1.00 93.06 174 SER A CA 1
ATOM 1352 C C . SER A 1 174 ? -7.793 3.317 -18.143 1.00 93.06 174 SER A C 1
ATOM 1354 O O . SER A 1 174 ? -8.474 3.408 -19.168 1.00 93.06 174 SER A O 1
ATOM 1356 N N . PRO A 1 175 ? -6.795 2.421 -18.061 1.00 90.38 175 PRO A N 1
ATOM 1357 C CA . PRO A 1 175 ? -6.532 1.424 -19.104 1.00 90.38 175 PRO A CA 1
ATOM 1358 C C . PRO A 1 175 ? -7.690 0.432 -19.330 1.00 90.38 175 PRO A C 1
ATOM 1360 O O . PRO A 1 175 ? -7.757 -0.221 -20.370 1.00 90.38 175 PRO A O 1
ATOM 1363 N N . PHE A 1 176 ? -8.632 0.316 -18.388 1.00 94.56 176 PHE A N 1
ATOM 1364 C CA . PHE A 1 176 ? -9.721 -0.660 -18.439 1.00 94.56 176 PHE A CA 1
ATOM 1365 C C . PHE A 1 176 ? -11.010 -0.000 -18.919 1.00 94.56 176 PHE A C 1
ATOM 1367 O O . PHE A 1 176 ? -11.738 0.638 -18.162 1.00 94.56 176 PHE A O 1
ATOM 1374 N N . LYS A 1 177 ? -11.302 -0.172 -20.208 1.00 92.81 177 LYS A N 1
ATOM 1375 C CA . LYS A 1 177 ? -12.406 0.509 -20.899 1.00 92.81 177 LYS A CA 1
ATOM 1376 C C . LYS A 1 177 ? -13.752 -0.202 -20.750 1.00 92.81 177 LYS A C 1
ATOM 1378 O O . LYS A 1 177 ? -14.780 0.326 -21.159 1.00 92.81 177 LYS A O 1
ATOM 1383 N N . THR A 1 178 ? -13.756 -1.405 -20.178 1.00 94.81 178 THR A N 1
ATOM 1384 C CA . THR A 1 178 ? -14.956 -2.231 -19.992 1.00 94.81 178 THR A CA 1
ATOM 1385 C C . THR A 1 178 ? -15.018 -2.812 -18.584 1.00 94.81 178 THR A C 1
ATOM 1387 O O . THR A 1 178 ? -13.984 -3.037 -17.951 1.00 94.81 178 THR A O 1
ATOM 1390 N N . ALA A 1 179 ? -16.232 -3.130 -18.125 1.00 93.19 179 ALA A N 1
ATOM 1391 C CA . ALA A 1 179 ? -16.445 -3.763 -16.826 1.00 93.19 179 ALA A CA 1
ATOM 1392 C C . ALA A 1 179 ? -15.683 -5.094 -16.701 1.00 93.19 179 ALA A C 1
ATOM 1394 O O . ALA A 1 179 ? -15.120 -5.377 -15.648 1.00 93.19 179 ALA A O 1
ATOM 1395 N N . ASP A 1 180 ? -15.606 -5.883 -17.775 1.00 93.88 180 ASP A N 1
ATOM 1396 C CA . ASP A 1 180 ? -14.882 -7.157 -17.766 1.00 93.88 180 ASP A CA 1
ATOM 1397 C C . ASP A 1 180 ? -13.374 -6.952 -17.583 1.00 93.88 180 ASP A C 1
ATOM 1399 O O . ASP A 1 180 ? -12.762 -7.613 -16.745 1.00 93.88 180 ASP A O 1
ATOM 1403 N N . GLN A 1 181 ? -12.776 -5.990 -18.297 1.00 94.19 181 GLN A N 1
ATOM 1404 C CA . GLN A 1 181 ? -11.363 -5.629 -18.121 1.00 94.19 181 GLN A CA 1
ATOM 1405 C C . GLN A 1 181 ? -11.075 -5.104 -16.710 1.00 94.19 181 GLN A C 1
ATOM 1407 O O . GLN A 1 181 ? -10.034 -5.423 -16.137 1.00 94.19 181 GLN A O 1
ATOM 1412 N N . PHE A 1 182 ? -11.997 -4.324 -16.144 1.00 95.38 182 PHE A N 1
ATOM 1413 C CA . PHE A 1 182 ? -11.901 -3.797 -14.787 1.00 95.38 182 PHE A CA 1
ATOM 1414 C C . PHE A 1 182 ? -11.977 -4.918 -13.738 1.00 95.38 182 PHE A C 1
ATOM 1416 O O . PHE A 1 182 ? -11.090 -5.051 -12.895 1.00 95.38 182 PHE A O 1
ATOM 1423 N N . PHE A 1 183 ? -12.993 -5.785 -13.813 1.00 95.25 183 PHE A N 1
ATOM 1424 C CA . PHE A 1 183 ? -13.161 -6.885 -12.860 1.00 95.25 183 PHE A CA 1
ATOM 1425 C C . PHE A 1 183 ? -12.081 -7.960 -12.984 1.00 95.25 183 PHE A C 1
ATOM 1427 O O . PHE A 1 183 ? -11.728 -8.565 -11.970 1.00 95.25 183 PHE A O 1
ATOM 1434 N N . ALA A 1 184 ? -11.496 -8.141 -14.170 1.00 94.56 184 ALA A N 1
ATOM 1435 C CA . ALA A 1 184 ? -10.358 -9.034 -14.355 1.00 94.56 184 ALA A CA 1
ATOM 1436 C C . ALA A 1 184 ? -9.161 -8.663 -13.459 1.00 94.56 184 ALA A C 1
ATOM 1438 O O . ALA A 1 184 ? -8.392 -9.546 -13.088 1.00 94.56 184 ALA A O 1
ATOM 1439 N N . GLN A 1 185 ? -9.009 -7.393 -13.056 1.00 94.38 185 GLN A N 1
ATOM 1440 C CA . GLN A 1 185 ? -7.933 -6.999 -12.139 1.00 94.38 185 GLN A CA 1
ATOM 1441 C C . GLN A 1 185 ? -8.189 -7.492 -10.713 1.00 94.38 185 GLN A C 1
ATOM 1443 O O . GLN A 1 185 ? -7.273 -7.989 -10.063 1.00 94.38 185 GLN A O 1
ATOM 1448 N N . PHE A 1 186 ? -9.443 -7.469 -10.250 1.00 93.50 186 PHE A N 1
ATOM 1449 C CA . PHE A 1 186 ? -9.804 -8.122 -8.991 1.00 93.50 186 PHE A CA 1
ATOM 1450 C C . PHE A 1 186 ? -9.593 -9.634 -9.064 1.00 93.50 186 PHE A C 1
ATOM 1452 O O . PHE A 1 186 ? -9.204 -10.234 -8.068 1.00 93.50 186 PHE A O 1
ATOM 1459 N N . ASP A 1 187 ? -9.831 -10.270 -10.208 1.00 92.12 187 ASP A N 1
ATOM 1460 C CA . ASP A 1 187 ? -9.658 -11.720 -10.355 1.00 92.12 187 ASP A CA 1
ATOM 1461 C C . ASP A 1 187 ? -8.180 -12.162 -10.224 1.00 92.12 187 ASP A C 1
ATOM 1463 O O . ASP A 1 187 ? -7.921 -13.320 -9.907 1.00 92.12 187 ASP A O 1
ATOM 1467 N N . ARG A 1 188 ? -7.210 -11.238 -10.349 1.00 91.31 188 ARG A N 1
ATOM 1468 C CA . ARG A 1 188 ? -5.782 -11.483 -10.048 1.00 91.31 188 ARG A CA 1
ATOM 1469 C C . ARG A 1 188 ? -5.487 -11.637 -8.551 1.00 91.31 188 ARG A C 1
ATOM 1471 O O . ARG A 1 188 ? -4.458 -12.204 -8.186 1.00 91.31 188 ARG A O 1
ATOM 1478 N N . LEU A 1 189 ? -6.363 -11.131 -7.683 1.00 89.69 189 LEU A N 1
ATOM 1479 C CA . LEU A 1 189 ? -6.274 -11.307 -6.233 1.00 89.69 189 LEU A CA 1
ATOM 1480 C C . LEU A 1 189 ? -6.916 -12.649 -5.857 1.00 89.69 189 LEU A C 1
ATOM 1482 O O . LEU A 1 189 ? -8.137 -12.738 -5.715 1.00 89.69 189 LEU A O 1
ATOM 1486 N N . GLU A 1 190 ? -6.090 -13.689 -5.726 1.00 87.25 190 GLU A N 1
ATOM 1487 C CA . GLU A 1 190 ? -6.527 -15.070 -5.444 1.00 87.25 190 GLU A CA 1
ATOM 1488 C C . GLU A 1 190 ? -7.100 -15.254 -4.026 1.00 87.25 190 GLU A C 1
ATOM 1490 O O . GLU A 1 190 ? -7.914 -16.147 -3.794 1.00 87.25 190 GLU A O 1
ATOM 1495 N N . SER A 1 191 ? -6.673 -14.418 -3.077 1.00 86.12 191 SER A N 1
ATOM 1496 C CA . SER A 1 191 ? -7.109 -14.453 -1.677 1.00 86.12 191 SER A CA 1
ATOM 1497 C C . SER A 1 191 ? -8.401 -13.647 -1.452 1.00 86.12 191 SER A C 1
ATOM 1499 O O . SER A 1 191 ? -8.819 -12.841 -2.288 1.00 86.12 191 SER A O 1
ATOM 1501 N N . LEU A 1 192 ? -9.042 -13.874 -0.299 1.00 86.50 192 LEU A N 1
ATOM 1502 C CA . LEU A 1 192 ? -10.177 -13.075 0.186 1.00 86.50 192 LEU A CA 1
ATOM 1503 C C . LEU A 1 192 ? -9.759 -11.653 0.589 1.00 86.50 192 LEU A C 1
ATOM 1505 O O . LEU A 1 192 ? -10.605 -10.763 0.657 1.00 86.50 192 LEU A O 1
ATOM 1509 N N . THR A 1 193 ? -8.467 -11.450 0.845 1.00 88.94 193 THR A N 1
ATOM 1510 C CA . THR A 1 193 ? -7.855 -10.149 1.120 1.00 88.94 193 THR A CA 1
ATOM 1511 C C . THR A 1 193 ? -6.638 -9.932 0.230 1.00 88.94 193 THR A C 1
ATOM 1513 O O . THR A 1 193 ? -5.996 -10.894 -0.197 1.00 88.94 193 THR A O 1
ATOM 1516 N N . GLY A 1 194 ? -6.327 -8.676 -0.063 1.00 90.00 194 GLY A N 1
ATOM 1517 C CA . GLY A 1 194 ? -5.097 -8.299 -0.753 1.00 90.00 194 GLY A CA 1
ATOM 1518 C C . GLY A 1 194 ? -5.273 -7.051 -1.599 1.00 90.00 194 GLY A C 1
ATOM 1519 O O . GLY A 1 194 ? -6.400 -6.637 -1.896 1.00 90.00 194 GLY A O 1
ATOM 1520 N N . THR A 1 195 ? -4.146 -6.478 -2.008 1.00 93.00 195 THR A N 1
ATOM 1521 C CA . THR A 1 195 ? -4.117 -5.251 -2.804 1.00 93.00 195 THR A CA 1
ATOM 1522 C C . THR A 1 195 ? -3.325 -5.457 -4.090 1.00 93.00 195 THR A C 1
ATOM 1524 O O . THR A 1 195 ? -2.273 -6.091 -4.110 1.00 93.00 195 THR A O 1
ATOM 1527 N N . LEU A 1 196 ? -3.843 -4.922 -5.192 1.00 94.19 196 LEU A N 1
ATOM 1528 C CA . LEU A 1 196 ? -3.158 -4.790 -6.469 1.00 94.19 196 LEU A CA 1
ATOM 1529 C C . LEU A 1 196 ? -3.084 -3.308 -6.814 1.00 94.19 196 LEU A C 1
ATOM 1531 O O . LEU A 1 196 ? -4.089 -2.660 -7.090 1.00 94.19 196 LEU A O 1
ATOM 1535 N N . VAL A 1 197 ? -1.868 -2.797 -6.830 1.00 93.19 197 VAL A N 1
ATOM 1536 C CA . VAL A 1 197 ? -1.523 -1.433 -7.182 1.00 93.19 197 VAL A CA 1
ATOM 1537 C C . VAL A 1 197 ? -0.950 -1.415 -8.598 1.00 93.19 197 VAL A C 1
ATOM 1539 O O . VAL A 1 197 ? -0.020 -2.158 -8.906 1.00 93.19 197 VAL A O 1
ATOM 1542 N N . MET A 1 198 ? -1.504 -0.568 -9.464 1.00 92.31 198 MET A N 1
ATOM 1543 C CA . MET A 1 198 ? -1.117 -0.433 -10.868 1.00 92.31 198 MET A CA 1
ATOM 1544 C C . MET A 1 198 ? -0.727 1.015 -11.165 1.00 92.31 198 MET A C 1
ATOM 1546 O O . MET A 1 198 ? -1.547 1.929 -11.056 1.00 92.31 198 MET A O 1
ATOM 1550 N N . ILE A 1 199 ? 0.530 1.207 -11.564 1.00 90.25 199 ILE A N 1
ATOM 1551 C CA . ILE A 1 199 ? 1.102 2.496 -11.956 1.00 90.25 199 ILE A CA 1
ATOM 1552 C C . ILE A 1 199 ? 1.337 2.477 -13.462 1.00 90.25 199 ILE A C 1
ATOM 1554 O O . ILE A 1 199 ? 1.986 1.575 -13.990 1.00 90.25 199 ILE A O 1
ATOM 1558 N N . TYR A 1 200 ? 0.828 3.489 -14.153 1.00 88.94 200 TYR A N 1
ATOM 1559 C CA . TYR A 1 200 ? 0.955 3.629 -15.599 1.00 88.94 200 TYR A CA 1
ATOM 1560 C C . TYR A 1 200 ? 1.175 5.093 -15.989 1.00 88.94 200 TYR A C 1
ATOM 1562 O O . TYR A 1 200 ? 1.187 5.978 -15.132 1.00 88.94 200 TYR A O 1
ATOM 1570 N N . ASN A 1 201 ? 1.382 5.347 -17.284 1.00 83.69 201 ASN A N 1
ATOM 1571 C CA . ASN A 1 201 ? 1.846 6.638 -17.793 1.00 83.69 201 ASN A CA 1
ATOM 1572 C C . ASN A 1 201 ? 3.150 7.074 -17.111 1.00 83.69 201 ASN A C 1
ATOM 1574 O O . ASN A 1 201 ? 3.257 8.176 -16.560 1.00 83.69 201 ASN A O 1
ATOM 1578 N N . LEU A 1 202 ? 4.141 6.184 -17.142 1.00 86.50 202 LEU A N 1
ATOM 1579 C CA . LEU A 1 202 ? 5.410 6.347 -16.440 1.00 86.50 202 LEU A CA 1
ATOM 1580 C C . LEU A 1 202 ? 6.159 7.591 -16.927 1.00 86.50 202 LEU A C 1
ATOM 1582 O O . LEU A 1 202 ? 5.945 8.081 -18.042 1.00 86.50 202 LEU A O 1
ATOM 1586 N N . LYS A 1 203 ? 7.005 8.136 -16.052 1.00 83.56 203 LYS A N 1
ATOM 1587 C CA . LYS A 1 203 ? 7.892 9.244 -16.404 1.00 83.56 203 LYS A CA 1
ATOM 1588 C C . LYS A 1 203 ? 8.925 8.766 -17.425 1.00 83.56 203 LYS A C 1
ATOM 1590 O O . LYS A 1 203 ? 9.416 7.637 -17.351 1.00 83.56 203 LYS A O 1
ATOM 1595 N N . LEU A 1 204 ? 9.210 9.647 -18.376 1.00 81.88 204 LEU A N 1
ATOM 1596 C CA . LEU A 1 204 ? 10.197 9.430 -19.423 1.00 81.88 204 LEU A CA 1
ATOM 1597 C C . LEU A 1 204 ? 11.406 10.325 -19.164 1.00 81.88 204 LEU A C 1
ATOM 1599 O O . LEU A 1 204 ? 11.255 11.441 -18.664 1.00 81.88 204 LEU A O 1
ATOM 1603 N N . LEU A 1 205 ? 12.580 9.828 -19.527 1.00 83.00 205 LEU A N 1
ATOM 1604 C CA . LEU A 1 205 ? 13.803 10.607 -19.651 1.00 83.00 205 LEU A CA 1
ATOM 1605 C C . LEU A 1 205 ? 13.731 11.503 -20.895 1.00 83.00 205 LEU A C 1
ATOM 1607 O O . LEU A 1 205 ? 12.908 11.287 -21.786 1.00 83.00 205 LEU A O 1
ATOM 1611 N N . ASP A 1 206 ? 14.665 12.449 -21.013 1.00 83.00 206 ASP A N 1
ATOM 1612 C CA . ASP A 1 206 ? 14.809 13.281 -22.218 1.00 83.00 206 ASP A CA 1
ATOM 1613 C C . ASP A 1 206 ? 15.085 12.451 -23.486 1.00 83.00 206 ASP A C 1
ATOM 1615 O O . ASP A 1 206 ? 14.803 12.900 -24.597 1.00 83.00 206 ASP A O 1
ATOM 1619 N N . SER A 1 207 ? 15.609 11.226 -23.334 1.00 86.12 207 SER A N 1
ATOM 1620 C CA . SER A 1 207 ? 15.775 10.274 -24.441 1.00 86.12 207 SER A CA 1
ATOM 1621 C C . SER A 1 207 ? 14.449 9.718 -24.972 1.00 86.12 207 SER A C 1
ATOM 1623 O O . SER A 1 207 ? 14.421 9.174 -26.073 1.00 86.12 207 SER A O 1
ATOM 1625 N N . GLY A 1 208 ? 13.358 9.855 -24.213 1.00 82.81 208 GLY A N 1
ATOM 1626 C CA . GLY A 1 208 ? 12.056 9.247 -24.485 1.00 82.81 208 GLY A CA 1
ATOM 1627 C C . GLY A 1 208 ? 11.862 7.866 -23.851 1.00 82.81 208 GLY A C 1
ATOM 1628 O O . GLY A 1 208 ? 10.740 7.361 -23.857 1.00 82.81 208 GLY A O 1
ATOM 1629 N N . ASP A 1 209 ? 12.909 7.276 -23.270 1.00 84.00 209 ASP A N 1
ATOM 1630 C CA . ASP A 1 209 ? 12.834 5.990 -22.567 1.00 84.00 209 ASP A CA 1
ATOM 1631 C C . ASP A 1 209 ? 12.278 6.156 -21.146 1.00 84.00 209 ASP A C 1
ATOM 1633 O O . ASP A 1 209 ? 12.360 7.231 -20.549 1.00 84.00 209 ASP A O 1
ATOM 1637 N N . THR A 1 210 ? 11.736 5.088 -20.562 1.00 87.62 210 THR A N 1
ATOM 1638 C CA . THR A 1 210 ? 11.304 5.093 -19.157 1.00 87.62 210 THR A CA 1
ATOM 1639 C C . THR A 1 210 ? 12.492 5.160 -18.199 1.00 87.62 210 THR A C 1
ATOM 1641 O O . THR A 1 210 ? 13.538 4.568 -18.451 1.00 87.62 210 THR A O 1
ATOM 1644 N N . GLU A 1 211 ? 12.313 5.800 -17.037 1.00 87.69 211 GLU A N 1
ATOM 1645 C CA . GLU A 1 211 ? 13.345 5.819 -15.979 1.00 87.69 211 GLU A CA 1
ATOM 1646 C C . GLU A 1 211 ? 13.693 4.407 -15.463 1.00 87.69 211 GLU A C 1
ATOM 1648 O O . GLU A 1 211 ? 14.802 4.161 -14.980 1.00 87.69 211 GLU A O 1
ATOM 1653 N N . LEU A 1 212 ? 12.746 3.473 -15.588 1.00 91.81 212 LEU A N 1
ATOM 1654 C CA . LEU A 1 212 ? 12.888 2.064 -15.235 1.00 91.81 212 LEU A CA 1
ATOM 1655 C C . LEU A 1 212 ? 13.099 1.221 -16.499 1.00 91.81 212 LEU A C 1
ATOM 1657 O O . LEU A 1 212 ? 12.247 1.200 -17.384 1.00 91.81 212 LEU A O 1
ATOM 1661 N N . ASP A 1 213 ? 14.208 0.494 -16.566 1.00 93.25 213 ASP A N 1
ATOM 1662 C CA . ASP A 1 213 ? 14.504 -0.486 -17.607 1.00 93.25 213 ASP A CA 1
ATOM 1663 C C . ASP A 1 213 ? 14.095 -1.887 -17.139 1.00 93.25 213 ASP A C 1
ATOM 1665 O O . ASP A 1 213 ? 14.635 -2.436 -16.177 1.00 93.25 213 ASP A O 1
ATOM 1669 N N . VAL A 1 214 ? 13.131 -2.466 -17.848 1.00 94.31 214 VAL A N 1
ATOM 1670 C CA . VAL A 1 214 ? 12.581 -3.806 -17.585 1.00 94.31 214 VAL A CA 1
ATOM 1671 C C . VAL A 1 214 ? 12.937 -4.812 -18.681 1.00 94.31 214 VAL A C 1
ATOM 1673 O O . VAL A 1 214 ? 12.427 -5.929 -18.700 1.00 94.31 214 VAL A O 1
ATOM 1676 N N . SER A 1 215 ? 13.796 -4.405 -19.617 1.00 93.50 215 SER A N 1
ATOM 1677 C CA . SER A 1 215 ? 14.130 -5.153 -20.828 1.00 93.50 215 SER A CA 1
ATOM 1678 C C . SER A 1 215 ? 15.522 -5.783 -20.775 1.00 93.50 215 SER A C 1
ATOM 1680 O O . SER A 1 215 ? 15.693 -6.909 -21.245 1.00 93.50 215 SER A O 1
ATOM 1682 N N . SER A 1 216 ? 16.505 -5.107 -20.165 1.00 94.38 216 SER A N 1
ATOM 1683 C CA . SER A 1 216 ? 17.888 -5.606 -20.108 1.00 94.38 216 SER A CA 1
ATOM 1684 C C . SER A 1 216 ? 18.047 -6.871 -19.262 1.00 94.38 216 SER A C 1
ATOM 1686 O O . SER A 1 216 ? 18.854 -7.738 -19.600 1.00 94.38 216 SER A O 1
ATOM 1688 N N . ASP A 1 217 ? 17.290 -6.992 -18.168 1.00 95.81 217 ASP A N 1
ATOM 1689 C CA . ASP A 1 217 ? 17.177 -8.224 -17.384 1.00 95.81 217 ASP A CA 1
ATOM 1690 C C . ASP A 1 217 ? 15.688 -8.564 -17.219 1.00 95.81 217 ASP A C 1
ATOM 1692 O O . ASP A 1 217 ? 14.984 -7.854 -16.498 1.00 95.81 217 ASP A O 1
ATOM 1696 N N . PRO A 1 218 ? 15.189 -9.657 -17.830 1.00 96.19 218 PRO A N 1
ATOM 1697 C CA . PRO A 1 218 ? 13.778 -10.035 -17.752 1.00 96.19 218 PRO A CA 1
ATOM 1698 C C . PRO A 1 218 ? 13.342 -10.429 -16.337 1.00 96.19 218 PRO A C 1
ATOM 1700 O O . PRO A 1 218 ? 12.160 -10.644 -16.094 1.00 96.19 218 PRO A O 1
ATOM 1703 N N . TYR A 1 219 ? 14.286 -10.574 -15.407 1.00 97.44 219 TYR A N 1
ATOM 1704 C CA . TYR A 1 219 ? 14.027 -10.855 -14.008 1.00 97.44 219 TYR A CA 1
ATOM 1705 C C . TYR A 1 219 ? 14.341 -9.668 -13.099 1.00 97.44 219 TYR A C 1
ATOM 1707 O O . TYR A 1 219 ? 14.418 -9.858 -11.887 1.00 97.44 219 TYR A O 1
ATOM 1715 N N . ASP A 1 220 ? 14.556 -8.463 -13.605 1.00 97.94 220 ASP A N 1
ATOM 1716 C CA . ASP A 1 220 ? 14.852 -7.304 -12.765 1.00 97.94 220 ASP A CA 1
ATOM 1717 C C . ASP A 1 220 ? 14.097 -6.061 -13.235 1.00 97.94 220 ASP A C 1
ATOM 1719 O O . ASP A 1 220 ? 13.445 -6.045 -14.276 1.00 97.94 220 ASP A O 1
ATOM 1723 N N . ILE A 1 221 ? 14.160 -5.027 -12.408 1.00 96.81 221 ILE A N 1
ATOM 1724 C CA . ILE A 1 221 ? 13.772 -3.669 -12.755 1.00 96.81 221 ILE A CA 1
ATOM 1725 C C . ILE A 1 221 ? 15.012 -2.827 -12.476 1.00 96.81 221 ILE A C 1
ATOM 1727 O O . ILE A 1 221 ? 15.427 -2.668 -11.324 1.00 96.81 221 ILE A O 1
ATOM 1731 N N . LEU A 1 222 ? 15.655 -2.365 -13.541 1.00 94.81 222 LEU A N 1
ATOM 1732 C CA . LEU A 1 222 ? 16.888 -1.596 -13.475 1.00 94.81 222 LEU A CA 1
ATOM 1733 C C . LEU A 1 222 ? 16.593 -0.103 -13.595 1.00 94.81 222 LEU A C 1
ATOM 1735 O O . LEU A 1 222 ? 15.587 0.303 -14.166 1.00 94.81 222 LEU A O 1
ATOM 1739 N N . LEU A 1 223 ? 17.490 0.730 -13.081 1.00 90.81 223 LEU A N 1
ATOM 1740 C CA . LEU A 1 223 ? 17.475 2.158 -13.376 1.00 90.81 223 LEU A CA 1
ATOM 1741 C C . LEU A 1 223 ? 18.138 2.390 -14.745 1.00 90.81 223 LEU A C 1
ATOM 1743 O O . LEU A 1 223 ? 19.279 1.961 -14.946 1.00 90.81 223 LEU A O 1
ATOM 1747 N N . ALA A 1 224 ? 17.435 3.050 -15.670 1.00 84.75 224 ALA A N 1
ATOM 1748 C CA . ALA A 1 224 ? 17.898 3.246 -17.049 1.00 84.75 224 ALA A CA 1
ATOM 1749 C C . ALA A 1 224 ? 19.085 4.223 -17.142 1.00 84.75 224 ALA A C 1
ATOM 1751 O O . ALA A 1 224 ? 20.022 3.998 -17.906 1.00 84.75 224 ALA A O 1
ATOM 1752 N N . ASN A 1 225 ? 19.087 5.273 -16.315 1.00 75.44 225 ASN A N 1
ATOM 1753 C CA . ASN A 1 225 ? 20.181 6.238 -16.226 1.00 75.44 225 ASN A CA 1
ATOM 1754 C C . ASN A 1 225 ? 20.585 6.467 -14.761 1.00 75.44 225 ASN A C 1
ATOM 1756 O O . ASN A 1 225 ? 20.107 7.407 -14.126 1.00 75.44 225 ASN A O 1
ATOM 1760 N N . PRO A 1 226 ? 21.421 5.595 -14.176 1.00 68.31 226 PRO A N 1
ATOM 1761 C CA . PRO A 1 226 ? 21.900 5.819 -12.826 1.00 68.31 226 PRO A CA 1
ATOM 1762 C C . PRO A 1 226 ? 22.893 6.985 -12.813 1.00 68.31 226 PRO A C 1
ATOM 1764 O O . PRO A 1 226 ? 24.007 6.864 -13.326 1.00 68.31 226 PRO A O 1
ATOM 1767 N N . SER A 1 227 ? 22.500 8.104 -12.204 1.00 60.31 227 SER A N 1
ATOM 1768 C CA . SER A 1 227 ? 23.371 9.261 -11.994 1.00 60.31 227 SER A CA 1
ATOM 1769 C C . SER A 1 227 ? 24.652 8.847 -11.263 1.00 60.31 227 SER A C 1
ATOM 1771 O O . SER A 1 227 ? 24.630 8.477 -10.090 1.00 60.31 227 SER A O 1
ATOM 1773 N N . LEU A 1 228 ? 25.794 8.927 -11.953 1.00 55.75 228 LEU A N 1
ATOM 1774 C CA . LEU A 1 228 ? 27.125 8.758 -11.351 1.00 55.75 228 LEU A CA 1
ATOM 1775 C C . LEU A 1 228 ? 27.536 9.974 -10.503 1.00 55.75 228 LEU A C 1
ATOM 1777 O O . LEU A 1 228 ? 28.458 9.875 -9.702 1.00 55.75 228 LEU A O 1
ATOM 1781 N N . HIS A 1 229 ? 26.868 11.117 -10.692 1.00 52.66 229 HIS A N 1
ATOM 1782 C CA . HIS A 1 229 ? 27.229 12.398 -10.080 1.00 52.66 229 HIS A CA 1
ATOM 1783 C C . HIS A 1 229 ? 26.761 12.577 -8.631 1.00 52.66 229 HIS A C 1
ATOM 1785 O O . HIS A 1 229 ? 27.263 13.472 -7.959 1.00 52.66 229 HIS A O 1
ATOM 1791 N N . ASP A 1 230 ? 25.863 11.727 -8.131 1.00 51.16 230 ASP A N 1
ATOM 1792 C CA . ASP A 1 230 ? 25.322 11.868 -6.773 1.00 51.16 230 ASP A CA 1
ATOM 1793 C C . ASP A 1 230 ? 26.196 11.204 -5.694 1.00 51.16 230 ASP A C 1
ATOM 1795 O O . ASP A 1 230 ? 25.872 11.271 -4.507 1.00 51.16 230 ASP A O 1
ATOM 1799 N N . PHE A 1 231 ? 27.303 10.544 -6.070 1.00 54.75 231 PHE A N 1
ATOM 1800 C CA . PHE A 1 231 ? 28.073 9.717 -5.138 1.00 54.75 231 PHE A CA 1
ATOM 1801 C C . PHE A 1 231 ? 29.590 9.887 -5.310 1.00 54.75 231 PHE A C 1
ATOM 1803 O O . PHE A 1 231 ? 30.187 9.364 -6.247 1.00 54.75 231 PHE A O 1
ATOM 1810 N N . ASP A 1 232 ? 30.208 10.572 -4.338 1.00 48.94 232 ASP A N 1
ATOM 1811 C CA . ASP A 1 232 ? 31.661 10.687 -4.104 1.00 48.94 232 ASP A CA 1
ATOM 1812 C C . ASP A 1 232 ? 32.287 9.323 -3.721 1.00 48.94 232 ASP A C 1
ATOM 1814 O O . ASP A 1 232 ? 32.847 9.147 -2.636 1.00 48.94 232 ASP A O 1
ATOM 1818 N N . SER A 1 233 ? 32.159 8.299 -4.566 1.00 53.00 233 SER A N 1
ATOM 1819 C CA . SER A 1 233 ? 32.790 6.998 -4.326 1.00 53.00 233 SER A CA 1
ATOM 1820 C C . SER A 1 233 ? 33.604 6.532 -5.528 1.00 53.00 233 SER A C 1
ATOM 1822 O O . SER A 1 233 ? 33.048 6.215 -6.577 1.00 53.00 233 SER A O 1
ATOM 1824 N N . ASP A 1 234 ? 34.913 6.393 -5.314 1.00 52.56 234 ASP A N 1
ATOM 1825 C CA . ASP A 1 234 ? 35.917 5.833 -6.239 1.00 52.56 234 ASP A CA 1
ATOM 1826 C C . ASP A 1 234 ? 35.662 4.346 -6.618 1.00 52.56 234 ASP A C 1
ATOM 1828 O O . ASP A 1 234 ? 36.408 3.760 -7.399 1.00 52.56 234 ASP A O 1
ATOM 1832 N N . GLU A 1 235 ? 34.618 3.705 -6.071 1.00 56.94 235 GLU A N 1
ATOM 1833 C CA . GLU A 1 235 ? 34.371 2.250 -6.138 1.00 56.94 235 GLU A CA 1
ATOM 1834 C C . GLU A 1 235 ? 33.265 1.809 -7.121 1.00 56.94 235 GLU A C 1
ATOM 1836 O O . GLU A 1 235 ? 32.951 0.621 -7.223 1.00 56.94 235 GLU A O 1
ATOM 1841 N N . GLY A 1 236 ? 32.702 2.729 -7.906 1.00 64.94 236 GLY A N 1
ATOM 1842 C CA . GLY A 1 236 ? 31.647 2.412 -8.871 1.00 64.94 236 GLY A CA 1
ATOM 1843 C C . GLY A 1 236 ? 30.254 2.255 -8.247 1.00 64.94 236 GLY A C 1
ATOM 1844 O O . GLY A 1 236 ? 30.046 2.382 -7.042 1.00 64.94 236 GLY A O 1
ATOM 1845 N N . LEU A 1 237 ? 29.253 2.034 -9.100 1.00 71.75 237 LEU A N 1
ATOM 1846 C CA . LEU A 1 237 ? 27.848 2.057 -8.696 1.00 71.75 237 LEU A CA 1
ATOM 1847 C C . LEU A 1 237 ? 27.459 0.785 -7.922 1.00 71.75 237 LEU A C 1
ATOM 1849 O O . LEU A 1 237 ? 27.481 -0.316 -8.477 1.00 71.75 237 LEU A O 1
ATOM 1853 N N . MET A 1 238 ? 27.050 0.944 -6.658 1.00 85.31 238 MET A N 1
ATOM 1854 C CA . MET A 1 238 ? 26.546 -0.161 -5.829 1.00 85.31 238 MET A CA 1
ATOM 1855 C C . MET A 1 238 ? 25.361 -0.877 -6.507 1.00 85.31 238 MET A C 1
ATOM 1857 O O . MET A 1 238 ? 24.479 -0.197 -7.046 1.00 85.31 238 MET A O 1
ATOM 1861 N N . PRO A 1 239 ? 25.272 -2.223 -6.447 1.00 91.12 239 PRO A N 1
ATOM 1862 C CA . PRO A 1 239 ? 24.186 -2.976 -7.075 1.00 91.12 239 PRO A CA 1
ATOM 1863 C C . PRO A 1 239 ? 22.791 -2.477 -6.690 1.00 91.12 239 PRO A C 1
ATOM 1865 O O . PRO A 1 239 ? 21.921 -2.364 -7.545 1.00 91.12 239 PRO A O 1
ATOM 1868 N N . GLU A 1 240 ? 22.587 -2.108 -5.428 1.00 91.88 240 GLU A N 1
ATOM 1869 C CA . GLU A 1 240 ? 21.311 -1.642 -4.874 1.00 91.88 240 GLU A CA 1
ATOM 1870 C C . GLU A 1 240 ? 20.902 -0.242 -5.349 1.00 91.88 240 GLU A C 1
ATOM 1872 O O . GLU A 1 240 ? 19.773 0.183 -5.125 1.00 91.88 240 GLU A O 1
ATOM 1877 N N . ARG A 1 241 ? 21.798 0.479 -6.031 1.00 88.31 241 ARG A N 1
ATOM 1878 C CA . ARG A 1 241 ? 21.492 1.759 -6.687 1.00 88.31 241 ARG A CA 1
ATOM 1879 C C . ARG A 1 241 ? 21.120 1.607 -8.162 1.00 88.31 241 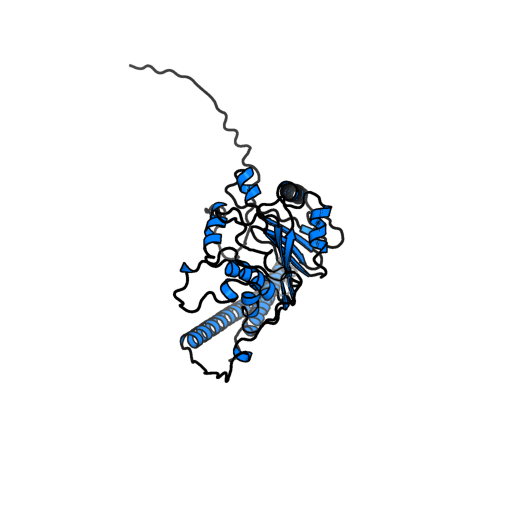ARG A C 1
ATOM 1881 O O . ARG A 1 241 ? 20.674 2.574 -8.766 1.00 88.31 241 ARG A O 1
ATOM 1888 N N . LYS A 1 242 ? 21.298 0.412 -8.737 1.00 90.94 242 LYS A N 1
ATOM 1889 C CA . LYS A 1 242 ? 20.977 0.115 -10.142 1.00 90.94 242 LYS A CA 1
ATOM 1890 C C . LYS A 1 242 ? 19.886 -0.936 -10.299 1.00 90.94 242 LYS A C 1
ATOM 1892 O O . LYS A 1 242 ? 19.069 -0.821 -11.199 1.00 90.94 242 LYS A O 1
ATOM 1897 N N . SER A 1 243 ? 19.908 -1.966 -9.460 1.00 95.44 243 SER A N 1
ATOM 1898 C CA . SER A 1 243 ? 19.025 -3.130 -9.511 1.00 95.44 243 SER A CA 1
ATOM 1899 C C . SER A 1 243 ? 18.023 -3.074 -8.369 1.00 95.44 243 SER A C 1
ATOM 1901 O O . SER A 1 243 ? 18.401 -3.113 -7.191 1.00 95.44 243 SER A O 1
ATOM 1903 N N . PHE A 1 244 ? 16.736 -3.034 -8.709 1.00 97.38 244 PHE A N 1
ATOM 1904 C CA . PHE A 1 244 ? 15.687 -3.063 -7.701 1.00 97.38 244 PHE A CA 1
ATOM 1905 C C . PHE A 1 244 ? 15.659 -4.407 -6.973 1.00 97.38 244 PHE A C 1
ATOM 1907 O O . PHE A 1 244 ? 15.439 -4.455 -5.764 1.00 97.38 244 PHE A O 1
ATOM 1914 N N . ARG A 1 245 ? 15.983 -5.512 -7.659 1.00 98.06 245 ARG A N 1
ATOM 1915 C CA . ARG A 1 245 ? 16.169 -6.824 -7.024 1.00 98.06 245 ARG A CA 1
ATOM 1916 C C . ARG A 1 245 ? 17.269 -6.817 -5.969 1.00 98.06 245 ARG A C 1
ATOM 1918 O O . ARG A 1 245 ? 17.092 -7.452 -4.926 1.00 98.06 245 ARG A O 1
ATOM 1925 N N . ALA A 1 246 ? 18.394 -6.150 -6.221 1.00 96.88 246 ALA A N 1
ATOM 1926 C CA . ALA A 1 246 ? 19.465 -6.017 -5.238 1.00 96.88 246 ALA A CA 1
ATOM 1927 C C . ALA A 1 246 ? 19.010 -5.160 -4.048 1.00 96.88 246 ALA A C 1
ATOM 1929 O O . ALA A 1 246 ? 19.171 -5.579 -2.901 1.00 96.88 246 ALA A O 1
ATOM 1930 N N . TYR A 1 247 ? 18.368 -4.023 -4.321 1.00 97.38 247 TYR A N 1
ATOM 1931 C CA . TYR A 1 247 ? 17.834 -3.122 -3.300 1.00 97.38 247 TYR A CA 1
ATOM 1932 C C . TYR A 1 247 ? 16.804 -3.812 -2.390 1.00 97.38 247 TYR A C 1
ATOM 1934 O O . TYR A 1 247 ? 16.985 -3.889 -1.173 1.00 97.38 247 TYR A O 1
ATOM 1942 N N . ALA A 1 248 ? 15.783 -4.440 -2.979 1.00 97.81 248 ALA A N 1
ATOM 1943 C CA . ALA A 1 248 ? 14.743 -5.179 -2.266 1.00 97.81 248 ALA A CA 1
ATOM 1944 C C . ALA A 1 248 ? 15.298 -6.360 -1.445 1.00 97.81 248 ALA A C 1
ATOM 1946 O O . ALA A 1 248 ? 14.715 -6.749 -0.431 1.00 97.81 248 ALA A O 1
ATOM 1947 N N . ALA A 1 249 ? 16.436 -6.942 -1.843 1.00 98.00 249 ALA A N 1
ATOM 1948 C CA . ALA A 1 249 ? 17.052 -8.041 -1.104 1.00 98.00 249 ALA A CA 1
ATOM 1949 C C . ALA A 1 249 ? 17.586 -7.622 0.276 1.00 98.00 249 ALA A C 1
ATOM 1951 O O . ALA A 1 249 ? 17.715 -8.486 1.149 1.00 98.00 249 ALA A O 1
ATOM 1952 N N . ILE A 1 250 ? 17.900 -6.339 0.472 1.00 96.88 250 ILE A N 1
ATOM 1953 C CA . ILE A 1 250 ? 18.474 -5.809 1.716 1.00 96.88 250 ILE A CA 1
ATOM 1954 C C . ILE A 1 250 ? 17.614 -4.723 2.374 1.00 96.88 250 ILE A C 1
ATOM 1956 O O . ILE A 1 250 ? 18.006 -4.207 3.418 1.00 96.88 250 ILE A O 1
ATOM 1960 N N . LEU A 1 251 ? 16.452 -4.406 1.792 1.00 97.06 251 LEU A N 1
ATOM 1961 C CA . LEU A 1 251 ? 15.544 -3.358 2.266 1.00 97.06 251 LEU A CA 1
ATOM 1962 C C . LEU A 1 251 ? 15.150 -3.544 3.739 1.00 97.06 251 LEU A C 1
ATOM 1964 O O . LEU A 1 251 ? 15.092 -2.586 4.505 1.00 97.06 251 LEU A O 1
ATOM 1968 N N . TYR A 1 252 ? 14.939 -4.794 4.163 1.00 97.19 252 TYR A N 1
ATOM 1969 C CA . TYR A 1 252 ? 14.520 -5.118 5.523 1.00 97.19 252 TYR A CA 1
ATOM 1970 C C . TYR A 1 252 ? 15.588 -5.860 6.313 1.00 97.19 252 TYR A C 1
ATOM 1972 O O . TYR A 1 252 ? 16.093 -6.901 5.894 1.00 97.19 252 TYR A O 1
ATOM 1980 N N . MET A 1 253 ? 15.848 -5.372 7.530 1.00 94.81 253 MET A N 1
ATOM 1981 C CA . MET A 1 253 ? 16.763 -6.018 8.473 1.00 94.81 253 MET A CA 1
ATOM 1982 C C . MET A 1 253 ? 16.306 -7.437 8.863 1.00 94.81 253 MET A C 1
ATOM 1984 O O . MET A 1 253 ? 17.144 -8.335 8.961 1.00 94.81 253 MET A O 1
ATOM 1988 N N . ASP A 1 254 ? 14.998 -7.642 9.070 1.00 94.75 254 ASP A N 1
ATOM 1989 C CA . ASP A 1 254 ? 14.368 -8.952 9.313 1.00 94.75 254 ASP A CA 1
ATOM 1990 C C . ASP A 1 254 ? 13.312 -9.236 8.227 1.00 94.75 254 ASP A C 1
ATOM 1992 O O . ASP A 1 254 ? 12.136 -8.902 8.400 1.00 94.75 254 ASP A O 1
ATOM 1996 N N . PRO A 1 255 ? 13.713 -9.790 7.067 1.00 95.81 255 PRO A N 1
ATOM 1997 C CA . PRO A 1 255 ? 12.799 -10.017 5.958 1.00 95.81 255 PRO A CA 1
ATOM 1998 C C . PRO A 1 255 ? 11.905 -11.234 6.230 1.00 95.81 255 PRO A C 1
ATOM 2000 O O . PRO A 1 255 ? 12.390 -12.362 6.335 1.00 95.81 255 PRO A O 1
ATOM 2003 N N . ARG A 1 256 ? 10.588 -11.008 6.295 1.00 95.00 256 ARG A N 1
ATOM 2004 C CA . ARG A 1 256 ? 9.565 -12.064 6.443 1.00 95.00 256 ARG A CA 1
ATOM 2005 C C . ARG A 1 256 ? 8.688 -12.208 5.202 1.00 95.00 256 ARG A C 1
ATOM 2007 O O . ARG A 1 256 ? 8.476 -13.325 4.735 1.00 95.00 256 ARG A O 1
ATOM 2014 N N . MET A 1 257 ? 8.243 -11.080 4.648 1.00 97.00 257 MET A N 1
ATOM 2015 C CA . MET A 1 257 ? 7.507 -11.022 3.388 1.00 97.00 257 MET A CA 1
ATOM 2016 C C . MET A 1 257 ? 8.387 -11.514 2.230 1.00 97.00 257 MET A C 1
ATOM 2018 O O . MET A 1 257 ? 9.550 -11.123 2.092 1.00 97.00 257 MET A O 1
ATOM 2022 N N . ARG A 1 258 ? 7.847 -12.405 1.394 1.00 97.94 258 ARG A N 1
ATOM 2023 C CA . ARG A 1 258 ? 8.547 -12.946 0.220 1.00 97.94 258 ARG A CA 1
ATOM 2024 C C . ARG A 1 258 ? 8.322 -12.028 -0.972 1.00 97.94 258 ARG A C 1
ATOM 2026 O O . ARG A 1 258 ? 7.195 -11.914 -1.432 1.00 97.94 258 ARG A O 1
ATOM 2033 N N . ILE A 1 259 ? 9.389 -11.455 -1.511 1.00 98.56 259 ILE A N 1
ATOM 2034 C CA . ILE A 1 259 ? 9.314 -10.558 -2.669 1.00 98.56 259 ILE A CA 1
ATOM 2035 C C . ILE A 1 259 ? 9.619 -11.348 -3.950 1.00 98.56 259 ILE A C 1
ATOM 2037 O O . ILE A 1 259 ? 10.562 -12.143 -3.983 1.00 98.56 259 ILE A O 1
ATOM 2041 N N . TYR A 1 260 ? 8.837 -11.130 -5.002 1.00 98.50 260 TYR A N 1
ATOM 2042 C CA . TYR A 1 260 ? 9.037 -11.637 -6.358 1.00 98.50 260 TYR A CA 1
ATOM 2043 C C . TYR A 1 260 ? 9.078 -10.439 -7.305 1.00 98.50 260 TYR A C 1
ATOM 2045 O O . TYR A 1 260 ? 8.224 -9.567 -7.216 1.00 98.50 260 TYR A O 1
ATOM 2053 N N . ILE A 1 261 ? 10.072 -10.396 -8.190 1.00 98.56 261 ILE A N 1
ATOM 2054 C CA . ILE A 1 261 ? 10.184 -9.384 -9.251 1.00 98.56 261 ILE A CA 1
ATOM 2055 C C . ILE A 1 261 ? 10.191 -10.133 -10.578 1.00 98.56 261 ILE A C 1
ATOM 2057 O O . ILE A 1 261 ? 10.976 -11.078 -10.707 1.00 98.56 261 ILE A O 1
ATOM 2061 N N . GLN A 1 262 ? 9.317 -9.748 -11.511 1.00 97.00 262 GLN A N 1
ATOM 2062 C CA . GLN A 1 262 ? 9.124 -10.406 -12.809 1.00 97.00 262 GLN A CA 1
ATOM 2063 C C . GLN A 1 262 ? 9.067 -11.940 -12.651 1.00 97.00 262 GLN A C 1
ATOM 2065 O O . GLN A 1 262 ? 9.924 -12.683 -13.132 1.00 97.00 262 GLN A O 1
ATOM 2070 N N . ASP A 1 263 ? 8.135 -12.399 -11.808 1.00 95.56 263 ASP A N 1
ATOM 2071 C CA . ASP A 1 263 ? 7.892 -13.805 -11.443 1.00 95.56 263 ASP A CA 1
ATOM 2072 C C . ASP A 1 263 ? 9.055 -14.573 -10.786 1.00 95.56 263 ASP A C 1
ATOM 2074 O O . ASP A 1 263 ? 8.924 -15.749 -10.430 1.00 95.56 263 ASP A O 1
ATOM 2078 N N . LYS A 1 264 ? 10.194 -13.924 -10.517 1.00 98.19 264 LYS A N 1
ATOM 2079 C CA . LYS A 1 264 ? 11.355 -14.561 -9.888 1.00 98.19 264 LYS A CA 1
ATOM 2080 C C . LYS A 1 264 ? 11.576 -14.069 -8.465 1.00 98.19 264 LYS A C 1
ATOM 2082 O O . LYS A 1 264 ? 11.828 -12.887 -8.210 1.00 98.19 264 LYS A O 1
ATOM 2087 N N . LYS A 1 265 ? 11.573 -15.019 -7.525 1.00 98.44 265 LYS A N 1
ATOM 2088 C CA . LYS A 1 265 ? 11.780 -14.766 -6.092 1.00 98.44 265 LYS A CA 1
ATOM 2089 C C . LYS A 1 265 ? 13.078 -13.998 -5.836 1.00 98.44 265 LYS A C 1
ATOM 2091 O O . LYS A 1 265 ? 14.156 -14.413 -6.264 1.00 98.44 265 LYS A O 1
ATOM 2096 N N . VAL A 1 266 ? 12.987 -12.895 -5.104 1.00 98.50 266 VAL A N 1
ATOM 2097 C CA . VAL A 1 266 ? 14.131 -12.144 -4.584 1.00 98.50 266 VAL A CA 1
ATOM 2098 C C . VAL A 1 266 ? 14.736 -12.912 -3.412 1.00 98.50 266 VAL A C 1
ATOM 2100 O O . VAL A 1 266 ? 14.042 -13.360 -2.497 1.00 98.50 266 VAL A O 1
ATOM 2103 N N . ARG A 1 267 ? 16.060 -13.085 -3.431 1.00 97.56 267 ARG A N 1
ATOM 2104 C CA . ARG A 1 267 ? 16.795 -13.713 -2.330 1.00 97.56 267 ARG A CA 1
ATOM 2105 C C . ARG A 1 267 ? 17.113 -12.660 -1.273 1.00 97.56 267 ARG A C 1
ATOM 2107 O O . ARG A 1 267 ? 18.210 -12.108 -1.272 1.00 97.56 267 ARG A O 1
ATOM 2114 N N . THR A 1 268 ? 16.152 -12.403 -0.392 1.00 97.38 268 THR A N 1
ATOM 2115 C CA . THR A 1 268 ? 16.324 -11.483 0.736 1.00 97.38 268 THR A CA 1
ATOM 2116 C C . THR A 1 268 ? 17.407 -11.967 1.701 1.00 97.38 268 THR A C 1
ATOM 2118 O O . THR A 1 268 ? 17.663 -13.170 1.839 1.00 97.38 268 THR A O 1
ATOM 2121 N N . LYS A 1 269 ? 18.094 -11.021 2.345 1.00 94.00 269 LYS A N 1
ATOM 2122 C CA . LYS A 1 269 ? 19.258 -11.284 3.193 1.00 94.00 269 LYS A CA 1
ATOM 2123 C C . LYS A 1 269 ? 19.144 -10.523 4.504 1.00 94.00 269 LYS A C 1
ATOM 2125 O O . LYS A 1 269 ? 18.939 -9.318 4.524 1.00 94.00 269 LYS A O 1
ATOM 2130 N N . ARG A 1 270 ? 19.425 -11.215 5.608 1.00 95.94 270 ARG A N 1
ATOM 2131 C CA . ARG A 1 270 ? 19.826 -10.552 6.853 1.00 95.94 270 ARG A CA 1
ATOM 2132 C C . ARG A 1 270 ? 21.300 -10.189 6.717 1.00 95.94 270 ARG A C 1
ATOM 2134 O O . ARG A 1 270 ? 22.148 -11.086 6.741 1.00 95.94 270 ARG A O 1
ATOM 2141 N N . LEU A 1 271 ? 21.609 -8.903 6.552 1.00 93.25 271 LEU A N 1
ATOM 2142 C CA . LEU A 1 271 ? 22.981 -8.435 6.307 1.00 93.25 271 LEU A CA 1
ATOM 2143 C C . LEU A 1 271 ? 23.965 -8.930 7.374 1.00 93.25 271 LEU A C 1
ATOM 2145 O O . LEU A 1 271 ? 25.025 -9.444 7.034 1.00 93.25 271 LEU A O 1
ATOM 2149 N N . ALA A 1 272 ? 23.572 -8.911 8.650 1.00 92.06 272 ALA A N 1
ATOM 2150 C CA . ALA A 1 272 ? 24.401 -9.404 9.755 1.00 92.06 272 ALA A CA 1
ATOM 2151 C C . ALA A 1 272 ? 24.830 -10.883 9.613 1.00 92.06 272 ALA A C 1
ATOM 2153 O O . ALA A 1 272 ? 25.881 -11.266 10.129 1.00 92.06 272 ALA A O 1
ATOM 2154 N N . CYS A 1 273 ? 24.049 -11.705 8.898 1.00 92.81 273 CYS A N 1
ATOM 2155 C CA . CYS A 1 273 ? 24.349 -13.111 8.605 1.00 92.81 273 CYS A CA 1
ATOM 2156 C C . CYS A 1 273 ? 25.194 -13.306 7.333 1.00 92.81 273 CYS A C 1
ATOM 2158 O O . CYS A 1 273 ? 25.525 -14.441 7.002 1.00 92.81 273 CYS A O 1
ATOM 2160 N N . SER A 1 274 ? 25.506 -12.230 6.606 1.00 92.88 274 SER A N 1
ATOM 2161 C CA . SER A 1 274 ? 26.229 -12.263 5.325 1.00 92.88 274 SER A CA 1
ATOM 2162 C C . SER A 1 274 ? 27.668 -11.739 5.434 1.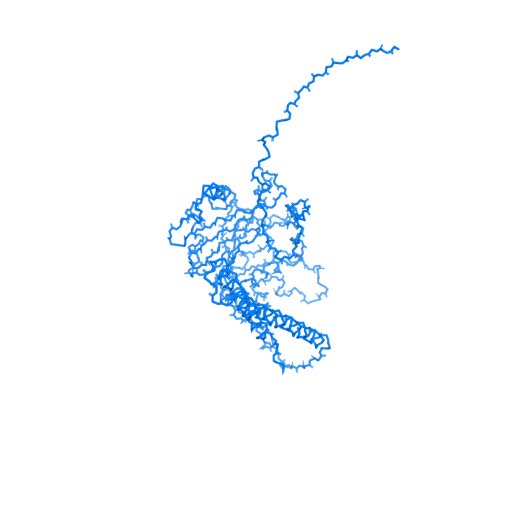00 92.88 274 SER A C 1
ATOM 2164 O O . SER A 1 274 ? 28.363 -11.652 4.426 1.00 92.88 274 SER A O 1
ATOM 2166 N N . LEU A 1 275 ? 28.114 -11.385 6.643 1.00 94.31 275 LEU A N 1
ATOM 2167 C CA . LEU A 1 275 ? 29.420 -10.783 6.909 1.00 94.31 275 LEU A CA 1
ATOM 2168 C C . LEU A 1 275 ? 30.362 -11.766 7.616 1.00 94.31 275 LEU A C 1
ATOM 2170 O O . LEU A 1 275 ? 29.945 -12.628 8.392 1.00 94.31 275 LEU A O 1
ATOM 2174 N N . TYR A 1 276 ? 31.662 -11.608 7.372 1.00 96.19 276 TYR A N 1
ATOM 2175 C CA . TYR A 1 276 ? 32.701 -12.366 8.062 1.00 96.19 276 TYR A CA 1
ATOM 2176 C C . TYR A 1 276 ? 32.924 -11.820 9.478 1.00 96.19 276 TYR A C 1
ATOM 2178 O O . TYR A 1 276 ? 33.128 -10.623 9.662 1.00 96.19 276 TYR A O 1
ATOM 2186 N N . LYS A 1 277 ? 32.937 -12.710 10.482 1.00 94.94 277 LYS A N 1
ATOM 2187 C CA . LYS A 1 277 ? 33.212 -12.378 11.897 1.00 94.94 277 LYS A CA 1
ATOM 2188 C C . LYS A 1 277 ? 32.373 -11.210 12.440 1.00 94.94 277 LYS A C 1
ATOM 2190 O O . LYS A 1 277 ? 32.889 -10.351 13.157 1.00 94.94 277 LYS A O 1
ATOM 2195 N N . SER A 1 278 ? 31.076 -11.214 12.141 1.00 93.94 278 SER A N 1
ATOM 2196 C CA . SER A 1 278 ? 30.111 -10.264 12.698 1.00 93.94 278 SER A CA 1
ATOM 2197 C C . SER A 1 278 ? 30.221 -10.184 14.227 1.00 93.94 278 SER A C 1
ATOM 2199 O O . SER A 1 278 ? 30.225 -11.205 14.918 1.00 93.94 278 SER A O 1
ATOM 2201 N N . LYS A 1 279 ? 30.290 -8.962 14.763 1.00 95.00 279 LYS A N 1
ATOM 2202 C CA . LYS A 1 279 ? 30.269 -8.668 16.203 1.00 95.00 279 LYS A CA 1
ATOM 2203 C C . LYS A 1 279 ? 29.121 -7.714 16.514 1.00 95.00 279 LYS A C 1
ATOM 2205 O O . LYS A 1 279 ? 28.788 -6.862 15.698 1.00 95.00 279 LYS A O 1
ATOM 2210 N N . MET A 1 280 ? 28.539 -7.851 17.702 1.00 95.81 280 MET A N 1
ATOM 2211 C CA . MET A 1 280 ? 27.465 -6.988 18.192 1.00 95.81 280 MET A CA 1
ATOM 2212 C C . MET A 1 280 ? 27.962 -6.174 19.384 1.00 95.81 280 MET A C 1
ATOM 2214 O O . MET A 1 280 ? 28.521 -6.729 20.328 1.00 95.81 280 MET A O 1
ATOM 2218 N N . TYR A 1 281 ? 27.707 -4.869 19.348 1.00 96.31 281 TYR A N 1
ATOM 2219 C CA . TYR A 1 281 ? 28.007 -3.941 20.432 1.00 96.31 281 TYR A CA 1
ATOM 2220 C C . TYR A 1 281 ? 26.709 -3.281 20.882 1.00 96.31 281 TYR A C 1
ATOM 2222 O O . TYR A 1 281 ? 25.949 -2.770 20.061 1.00 96.31 281 TYR A O 1
ATOM 2230 N N . LYS A 1 282 ? 26.439 -3.305 22.188 1.00 96.69 282 LYS A N 1
ATOM 2231 C CA . LYS A 1 282 ? 25.268 -2.632 22.755 1.00 96.69 282 LYS A CA 1
ATOM 2232 C C . LYS A 1 282 ? 25.599 -1.156 22.952 1.00 96.69 282 LYS A C 1
ATOM 2234 O O . LYS A 1 282 ? 26.521 -0.832 23.695 1.00 96.69 282 LYS A O 1
ATOM 2239 N N . TYR A 1 283 ? 24.845 -0.283 22.294 1.00 95.81 283 TYR A N 1
ATOM 2240 C CA . TYR A 1 283 ? 24.945 1.163 22.462 1.00 95.81 283 TYR A CA 1
ATOM 2241 C C . TYR A 1 283 ? 23.800 1.668 23.345 1.00 95.81 283 TYR A C 1
ATOM 2243 O O . TYR A 1 283 ? 22.628 1.490 23.015 1.00 95.81 283 TYR A O 1
ATOM 2251 N N . SER A 1 284 ? 24.142 2.299 24.467 1.00 96.00 284 SER A N 1
ATOM 2252 C CA . SER A 1 284 ? 23.164 2.898 25.376 1.00 96.00 284 SER A CA 1
ATOM 2253 C C . SER A 1 284 ? 22.809 4.309 24.914 1.00 96.00 284 SER A C 1
ATOM 2255 O O . SER A 1 284 ? 23.655 5.201 24.919 1.00 96.00 284 SER A O 1
ATOM 2257 N N . SER A 1 285 ? 21.546 4.525 24.545 1.00 96.81 285 SER A N 1
ATOM 2258 C CA . SER A 1 285 ? 21.042 5.823 24.090 1.00 96.81 285 SER A CA 1
ATOM 2259 C C . SER A 1 285 ? 20.208 6.502 25.174 1.00 96.81 285 SER A C 1
ATOM 2261 O O . SER A 1 285 ? 19.097 6.063 25.480 1.00 96.81 285 SER A O 1
ATOM 2263 N N . ASN A 1 286 ? 20.703 7.624 25.706 1.00 96.12 286 ASN A N 1
ATOM 2264 C CA . ASN A 1 286 ? 19.928 8.468 26.625 1.00 96.12 286 ASN A CA 1
ATOM 2265 C C . ASN A 1 286 ? 18.632 8.964 25.970 1.00 96.12 286 ASN A C 1
ATOM 2267 O O . ASN A 1 286 ? 17.591 9.008 26.613 1.00 96.12 286 ASN A O 1
ATOM 2271 N N . ARG A 1 287 ? 18.671 9.257 24.663 1.00 96.06 287 ARG A N 1
ATOM 2272 C CA . ARG A 1 287 ? 17.491 9.683 23.901 1.00 96.06 287 ARG A CA 1
ATOM 2273 C C . ARG A 1 287 ? 16.418 8.596 23.853 1.00 96.06 287 ARG A C 1
ATOM 2275 O O . ARG A 1 287 ? 15.240 8.919 23.970 1.00 96.06 287 ARG A O 1
ATOM 2282 N N . PHE A 1 288 ? 16.814 7.332 23.679 1.00 94.69 288 PHE A N 1
ATOM 2283 C CA . PHE A 1 288 ? 15.874 6.209 23.697 1.00 94.69 288 PHE A CA 1
ATOM 2284 C C . PHE A 1 288 ? 15.235 6.058 25.078 1.00 94.69 288 PHE A C 1
ATOM 2286 O O . PHE A 1 288 ? 14.012 6.014 25.174 1.00 94.69 288 PHE A O 1
ATOM 2293 N N . LYS A 1 289 ? 16.055 6.091 26.139 1.00 95.00 289 LYS A N 1
ATOM 2294 C CA . LYS A 1 289 ? 15.582 6.027 27.526 1.00 95.00 289 LYS A CA 1
ATOM 2295 C C . LYS A 1 289 ? 14.562 7.129 27.833 1.00 95.00 289 LYS A C 1
ATOM 2297 O O . LYS A 1 289 ? 13.437 6.820 28.200 1.00 95.00 289 LYS A O 1
ATOM 2302 N N . THR A 1 290 ? 14.921 8.395 27.613 1.00 96.31 290 THR A N 1
ATOM 2303 C CA . THR A 1 290 ? 14.041 9.534 27.919 1.00 96.31 290 THR A CA 1
ATOM 2304 C C . THR A 1 290 ? 12.735 9.489 27.126 1.00 96.31 290 THR A C 1
ATOM 2306 O O . THR A 1 290 ? 11.683 9.814 27.664 1.00 96.31 290 THR A O 1
ATOM 2309 N N . ARG A 1 291 ? 12.766 9.069 25.852 1.00 95.56 291 ARG A N 1
ATOM 2310 C CA . ARG A 1 291 ? 11.535 8.916 25.062 1.00 95.56 291 ARG A CA 1
ATOM 2311 C C . ARG A 1 291 ? 10.644 7.805 25.609 1.00 95.56 291 ARG A C 1
ATOM 2313 O O . ARG A 1 291 ? 9.461 8.050 25.790 1.00 95.56 291 ARG A O 1
ATOM 2320 N N . ALA A 1 292 ? 11.203 6.635 25.914 1.00 93.94 292 ALA A N 1
ATOM 2321 C CA . ALA A 1 292 ? 10.436 5.526 26.477 1.00 93.94 292 ALA A CA 1
ATOM 2322 C C . ALA A 1 292 ? 9.799 5.892 27.830 1.00 93.94 292 ALA A C 1
ATOM 2324 O O . ALA A 1 292 ? 8.628 5.603 28.053 1.00 93.94 292 ALA A O 1
ATOM 2325 N N . GLU A 1 293 ? 10.537 6.586 28.701 1.00 94.56 293 GLU A N 1
ATOM 2326 C CA . GLU A 1 293 ? 10.023 7.073 29.988 1.00 94.56 293 GLU A CA 1
ATOM 2327 C C . GLU A 1 293 ? 8.889 8.094 29.809 1.00 94.56 293 GLU A C 1
ATOM 2329 O O . GLU A 1 293 ? 7.881 8.023 30.510 1.00 94.56 293 GLU A O 1
ATOM 2334 N N . ASN A 1 294 ? 9.015 9.017 28.851 1.00 94.75 294 ASN A N 1
ATOM 2335 C CA . ASN A 1 294 ? 7.972 10.004 28.564 1.00 94.75 294 ASN A CA 1
ATOM 2336 C C . ASN A 1 294 ? 6.699 9.362 27.994 1.00 94.75 294 ASN A C 1
ATOM 2338 O O . ASN A 1 294 ? 5.603 9.734 28.406 1.00 94.75 294 ASN A O 1
ATOM 2342 N N . GLU A 1 295 ? 6.832 8.399 27.079 1.00 93.31 295 GLU A N 1
ATOM 2343 C CA . GLU A 1 295 ? 5.698 7.644 26.528 1.00 93.31 295 GLU A CA 1
ATOM 2344 C C . GLU A 1 295 ? 4.987 6.837 27.621 1.00 93.31 295 GLU A C 1
ATOM 2346 O O . GLU A 1 295 ? 3.765 6.891 27.739 1.00 93.31 295 GLU A O 1
ATOM 2351 N N . ALA A 1 296 ? 5.752 6.161 28.483 1.00 93.25 296 ALA A N 1
ATOM 2352 C CA . ALA A 1 296 ? 5.209 5.423 29.618 1.00 93.25 296 ALA A CA 1
ATOM 2353 C C . ALA A 1 296 ? 4.465 6.336 30.596 1.00 93.25 296 ALA A C 1
ATOM 2355 O O . ALA A 1 296 ? 3.364 6.014 31.037 1.00 93.25 296 ALA A O 1
ATOM 2356 N N . LYS A 1 297 ? 5.048 7.497 30.913 1.00 94.56 297 LYS A N 1
ATOM 2357 C CA . LYS A 1 297 ? 4.406 8.490 31.771 1.00 94.56 297 LYS A CA 1
ATOM 2358 C C . LYS A 1 297 ? 3.099 8.991 31.158 1.00 94.56 297 LYS A C 1
ATOM 2360 O O . LYS A 1 297 ? 2.107 9.069 31.872 1.00 94.56 297 LYS A O 1
ATOM 2365 N N . ARG A 1 298 ? 3.080 9.280 29.851 1.00 93.62 298 ARG A N 1
ATOM 2366 C CA . ARG A 1 298 ? 1.860 9.706 29.152 1.00 93.62 298 ARG A CA 1
ATOM 2367 C C . ARG A 1 298 ? 0.763 8.644 29.253 1.00 93.62 298 ARG A C 1
ATOM 2369 O O . ARG A 1 298 ? -0.348 8.986 29.636 1.00 93.62 298 ARG A O 1
ATOM 2376 N N . ALA A 1 299 ? 1.094 7.374 29.015 1.00 92.94 299 ALA A N 1
ATOM 2377 C CA . ALA A 1 299 ? 0.138 6.272 29.140 1.00 92.94 299 ALA A CA 1
ATOM 2378 C C . ALA A 1 299 ? -0.410 6.128 30.576 1.00 92.94 299 ALA A C 1
ATOM 2380 O O . ALA A 1 299 ? -1.596 5.882 30.775 1.00 92.94 299 ALA A O 1
ATOM 2381 N N . ILE A 1 300 ? 0.436 6.324 31.596 1.00 94.56 300 ILE A N 1
ATOM 2382 C CA . ILE A 1 300 ? 0.009 6.324 33.007 1.00 94.56 300 ILE A CA 1
ATOM 2383 C C . ILE A 1 300 ? -0.948 7.488 33.294 1.00 94.56 300 ILE A C 1
ATOM 2385 O O . ILE A 1 300 ? -1.978 7.286 33.938 1.00 94.56 300 ILE A O 1
ATOM 2389 N N . ASP A 1 301 ? -0.616 8.695 32.831 1.00 94.62 301 ASP A N 1
ATOM 2390 C CA . ASP A 1 301 ? -1.438 9.889 33.039 1.00 94.62 301 ASP A CA 1
ATOM 2391 C C . ASP A 1 301 ? -2.806 9.748 32.330 1.00 94.62 301 ASP A C 1
ATOM 2393 O O . ASP A 1 301 ? -3.842 10.072 32.918 1.00 94.62 301 ASP A O 1
ATOM 2397 N N . GLU A 1 302 ? -2.832 9.193 31.111 1.00 94.19 302 GLU A N 1
ATOM 2398 C CA . GLU A 1 302 ? -4.049 8.878 30.343 1.00 94.19 302 GLU A CA 1
ATOM 2399 C C . GLU A 1 302 ? -4.919 7.831 31.054 1.00 94.19 302 GLU A C 1
ATOM 2401 O O . GLU A 1 302 ? -6.117 8.055 31.264 1.00 94.19 302 GLU A O 1
ATOM 2406 N N . ALA A 1 303 ? -4.321 6.737 31.531 1.00 94.50 303 ALA A N 1
ATOM 2407 C CA . ALA A 1 303 ? -5.030 5.713 32.291 1.00 94.50 303 ALA A CA 1
ATOM 2408 C C . ALA A 1 303 ? -5.593 6.256 33.616 1.00 94.50 303 ALA A C 1
ATOM 2410 O O . ALA A 1 303 ? -6.734 5.956 33.976 1.00 94.50 303 ALA A O 1
ATOM 2411 N N . LEU A 1 304 ? -4.840 7.099 34.333 1.00 95.38 304 LEU A N 1
ATOM 2412 C CA . LEU A 1 304 ? -5.307 7.742 35.564 1.00 95.38 304 LEU A CA 1
ATOM 2413 C C . LEU A 1 304 ? -6.474 8.703 35.291 1.00 95.38 304 LEU A C 1
ATOM 2415 O O . LEU A 1 304 ? -7.424 8.773 36.078 1.00 95.38 304 LEU A O 1
ATOM 2419 N N . ALA A 1 305 ? -6.426 9.450 34.188 1.00 95.50 305 ALA A N 1
ATOM 2420 C CA . ALA A 1 305 ? -7.520 10.317 33.768 1.00 95.50 305 ALA A CA 1
ATOM 2421 C C . ALA A 1 305 ? -8.778 9.503 33.415 1.00 95.50 305 ALA A C 1
ATOM 2423 O O . ALA A 1 305 ? -9.872 9.834 33.886 1.00 95.50 305 ALA A O 1
ATOM 2424 N N . ALA A 1 306 ? -8.624 8.411 32.660 1.00 94.75 306 ALA A N 1
ATOM 2425 C CA . ALA A 1 306 ? -9.713 7.500 32.317 1.00 94.75 306 ALA A CA 1
ATOM 2426 C C . ALA A 1 306 ? -10.334 6.848 33.566 1.00 94.75 306 ALA A C 1
ATOM 2428 O O . ALA A 1 306 ? -11.559 6.823 33.707 1.00 94.75 306 ALA A O 1
ATOM 2429 N N . GLU A 1 307 ? -9.511 6.411 34.522 1.00 96.31 307 GLU A N 1
ATOM 2430 C CA . GLU A 1 307 ? -9.953 5.836 35.798 1.00 96.31 307 GLU A CA 1
ATOM 2431 C C . GLU A 1 307 ? -10.747 6.847 36.637 1.00 96.31 307 GLU A C 1
ATOM 2433 O O . GLU A 1 307 ? -11.824 6.541 37.159 1.00 96.31 307 GLU A O 1
ATOM 2438 N N . ASN A 1 308 ? -10.258 8.086 36.736 1.00 96.44 308 ASN A N 1
ATOM 2439 C CA . ASN A 1 308 ? -10.971 9.149 37.440 1.00 96.44 308 ASN A CA 1
ATOM 2440 C C . ASN A 1 308 ? -12.321 9.465 36.782 1.00 96.44 308 ASN A C 1
ATOM 2442 O O . ASN A 1 308 ? -13.322 9.589 37.494 1.00 96.44 308 ASN A O 1
ATOM 2446 N N . LYS A 1 309 ? -12.368 9.526 35.445 1.00 95.69 309 LYS A N 1
ATOM 2447 C CA . LYS A 1 309 ? -13.603 9.726 34.672 1.00 95.69 309 LYS A CA 1
ATOM 2448 C C . LYS A 1 309 ? -14.601 8.587 34.902 1.00 95.69 309 LYS A C 1
ATOM 2450 O O . LYS A 1 309 ? -15.781 8.851 35.134 1.00 95.69 309 LYS A O 1
ATOM 2455 N N . ALA A 1 310 ? -14.136 7.337 34.907 1.00 96.25 310 ALA A N 1
ATOM 2456 C CA . ALA A 1 310 ? -14.967 6.169 35.196 1.00 96.25 310 ALA A CA 1
ATOM 2457 C C . ALA A 1 310 ? -15.545 6.219 36.618 1.00 96.25 310 ALA A C 1
ATOM 2459 O O . ALA A 1 310 ? -16.755 6.079 36.804 1.00 96.25 310 ALA A O 1
ATOM 2460 N N . ARG A 1 311 ? -14.709 6.513 37.622 1.00 96.44 311 ARG A N 1
ATOM 2461 C CA . ARG A 1 311 ? -15.138 6.647 39.022 1.00 96.44 311 ARG A CA 1
ATOM 2462 C C . ARG A 1 311 ? -16.175 7.757 39.208 1.00 96.44 311 ARG A C 1
ATOM 2464 O O . ARG A 1 311 ? -17.143 7.582 39.952 1.00 96.44 311 ARG A O 1
ATOM 2471 N N . GLU A 1 312 ? -15.996 8.896 38.544 1.00 96.00 312 GLU A N 1
ATOM 2472 C CA . GLU A 1 312 ? -16.962 9.996 38.587 1.00 96.00 312 GLU A CA 1
ATOM 2473 C C . GLU A 1 312 ? -18.297 9.602 37.935 1.00 96.00 312 GLU A C 1
ATOM 2475 O O . GLU A 1 312 ? -19.360 9.849 38.511 1.00 96.00 312 GLU A O 1
ATOM 2480 N N . ALA A 1 313 ? -18.259 8.950 36.768 1.00 94.69 313 ALA A N 1
ATOM 2481 C CA . ALA A 1 313 ? -19.451 8.476 36.067 1.00 94.69 313 ALA A CA 1
ATOM 2482 C C . ALA A 1 313 ? -20.242 7.449 36.898 1.00 94.69 313 ALA A C 1
ATOM 2484 O O . ALA A 1 313 ? -21.464 7.560 37.021 1.00 94.69 313 ALA A O 1
ATOM 2485 N N . GLU A 1 314 ? -19.558 6.502 37.542 1.00 95.69 314 GLU A N 1
ATOM 2486 C CA . GLU A 1 314 ? -20.172 5.521 38.443 1.00 95.69 314 GLU A CA 1
ATOM 2487 C C . GLU A 1 314 ? -20.796 6.170 39.679 1.00 95.69 314 GLU A C 1
ATOM 2489 O O . GLU A 1 314 ? -21.906 5.813 40.079 1.00 95.69 314 GLU A O 1
ATOM 2494 N N . SER A 1 315 ? -20.104 7.142 40.281 1.00 95.06 315 SER A N 1
ATOM 2495 C CA . SER A 1 315 ? -20.627 7.902 41.419 1.00 95.06 315 SER A CA 1
ATOM 2496 C C . SER A 1 315 ? -21.902 8.662 41.036 1.00 95.06 315 SER A C 1
ATOM 2498 O O . SER A 1 315 ? -22.912 8.583 41.741 1.00 95.06 315 SER A O 1
ATOM 2500 N N . LYS A 1 316 ? -21.911 9.318 39.866 1.00 93.31 316 LYS A N 1
ATOM 2501 C CA . LYS A 1 316 ? -23.099 9.993 39.318 1.00 93.31 316 LYS A CA 1
ATOM 2502 C C . LYS A 1 316 ? -24.248 9.015 39.068 1.00 93.31 316 LYS A C 1
ATOM 2504 O O . LYS A 1 316 ? -25.376 9.316 39.453 1.00 93.31 316 LYS A O 1
ATOM 2509 N N . ALA A 1 317 ? -23.980 7.848 38.481 1.00 92.00 317 ALA A N 1
ATOM 2510 C CA . ALA A 1 317 ? -25.001 6.828 38.239 1.00 92.00 317 ALA A CA 1
ATOM 2511 C C . ALA A 1 317 ? -25.651 6.347 39.551 1.00 92.00 317 ALA A C 1
ATOM 2513 O O . ALA A 1 317 ? -26.877 6.367 39.669 1.00 92.00 317 ALA A O 1
ATOM 2514 N N . LYS A 1 318 ? -24.839 6.029 40.571 1.00 91.75 318 LYS A N 1
ATOM 2515 C CA . LYS A 1 318 ? -25.313 5.643 41.916 1.00 91.75 318 LYS A CA 1
ATOM 2516 C C . LYS A 1 318 ? -26.107 6.762 42.597 1.00 91.75 318 LYS A C 1
ATOM 2518 O O . LYS A 1 318 ? -27.114 6.512 43.263 1.00 91.75 318 LYS A O 1
ATOM 2523 N N . HIS A 1 319 ? -25.684 8.016 42.431 1.00 91.38 319 HIS A N 1
ATOM 2524 C CA . HIS A 1 319 ? -26.399 9.157 42.997 1.00 91.38 319 HIS A CA 1
ATOM 2525 C C . HIS A 1 319 ? -27.781 9.351 42.350 1.00 91.38 319 HIS A C 1
ATOM 2527 O O . HIS A 1 319 ? -28.773 9.548 43.051 1.00 91.38 319 HIS A O 1
ATOM 2533 N N . ILE A 1 320 ? -27.877 9.242 41.021 1.00 86.56 320 ILE A N 1
ATOM 2534 C CA . ILE A 1 320 ? -29.157 9.338 40.301 1.00 86.56 320 ILE A CA 1
ATOM 2535 C C . ILE A 1 320 ? -30.096 8.198 40.713 1.00 86.56 320 ILE A C 1
ATOM 2537 O O . ILE A 1 320 ? -31.283 8.436 40.932 1.00 86.56 320 ILE A O 1
ATOM 2541 N N . GLU A 1 321 ? -29.572 6.983 40.865 1.00 86.75 321 GLU A N 1
ATOM 2542 C CA . GLU A 1 321 ? -30.329 5.813 41.319 1.00 86.75 321 GLU A CA 1
ATOM 2543 C C . GLU A 1 321 ? -30.888 6.003 42.738 1.00 86.75 321 GLU A C 1
ATOM 2545 O O . GLU A 1 321 ? -32.096 5.885 42.955 1.00 86.75 321 GLU A O 1
ATOM 2550 N N . SER A 1 322 ? -30.039 6.402 43.690 1.00 86.06 322 SER A N 1
ATOM 2551 C CA . S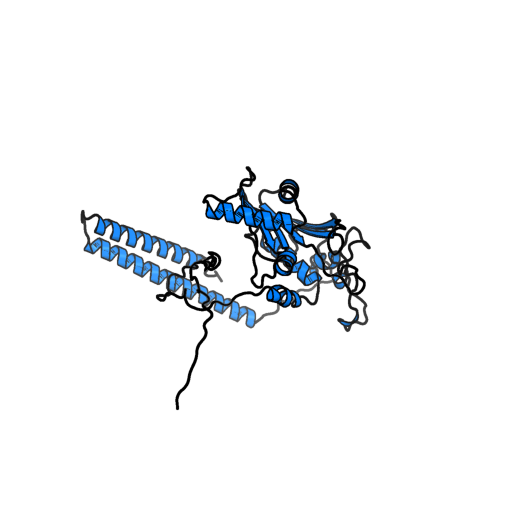ER A 1 322 ? -30.449 6.633 45.085 1.00 86.06 322 SER A CA 1
ATOM 2552 C C . SER A 1 322 ? -31.458 7.777 45.249 1.00 86.06 322 SER A C 1
ATOM 2554 O O . SER A 1 322 ? -32.370 7.668 46.065 1.00 86.06 322 SER A O 1
ATOM 2556 N N . LYS A 1 323 ? -31.354 8.847 44.450 1.00 83.00 323 LYS A N 1
ATOM 2557 C CA . LYS A 1 323 ? -32.320 9.961 44.449 1.00 83.00 323 LYS A CA 1
ATOM 2558 C C . LYS A 1 323 ? -33.668 9.587 43.822 1.00 83.00 323 LYS A C 1
ATOM 2560 O O . LYS A 1 323 ? -34.685 10.194 44.147 1.00 83.00 323 LYS A O 1
ATOM 2565 N N . SER A 1 324 ? -33.674 8.616 42.912 1.00 74.19 324 SER A N 1
ATOM 2566 C CA . SER A 1 324 ? -34.854 8.252 42.122 1.00 74.19 324 SER A CA 1
ATOM 2567 C C . SER A 1 324 ? -35.672 7.103 42.721 1.00 74.19 324 SER A C 1
ATOM 2569 O O . SER A 1 324 ? -36.854 6.983 42.397 1.00 74.19 324 SER A O 1
ATOM 2571 N N . GLY A 1 325 ? -35.086 6.274 43.594 1.00 66.69 325 GLY A N 1
ATOM 2572 C CA . GLY A 1 325 ? -35.777 5.170 44.273 1.00 66.69 325 GLY A CA 1
ATOM 2573 C C . GLY A 1 325 ? -36.528 4.218 43.323 1.00 66.69 325 GLY A C 1
ATOM 2574 O O . GLY A 1 325 ? -36.165 4.059 42.159 1.00 66.69 325 GLY A O 1
ATOM 2575 N N . SER A 1 326 ? -37.627 3.613 43.798 1.00 64.12 326 SER A N 1
ATOM 2576 C CA . SER A 1 326 ? -38.567 2.801 42.994 1.00 64.12 326 SER A CA 1
ATOM 2577 C C . SER A 1 326 ? -39.521 3.675 42.151 1.00 64.12 326 SER A C 1
ATOM 2579 O O . SER A 1 326 ? -40.735 3.452 42.117 1.00 64.12 326 SER A O 1
ATOM 2581 N N . SER A 1 327 ? -39.007 4.715 41.493 1.00 60.34 327 SER A N 1
ATOM 2582 C CA . SER A 1 327 ? -39.824 5.565 40.622 1.00 60.34 327 SER A CA 1
ATOM 2583 C C . SER A 1 327 ? -40.356 4.771 39.423 1.00 60.34 327 SER A C 1
ATOM 2585 O O . SER A 1 327 ? -39.606 4.160 38.660 1.00 60.34 327 SER A O 1
ATOM 2587 N N . THR A 1 328 ? -41.674 4.807 39.219 1.00 62.28 328 THR A N 1
ATOM 2588 C CA . THR A 1 328 ? -42.345 4.209 38.056 1.00 62.28 328 THR A CA 1
ATOM 2589 C C . THR A 1 328 ? -42.289 5.112 36.819 1.00 62.28 328 THR A C 1
ATOM 2591 O O . THR A 1 328 ? -42.708 4.687 35.738 1.00 62.28 328 THR A O 1
ATOM 2594 N N . ASN A 1 329 ? -41.724 6.322 36.919 1.00 79.12 329 ASN A N 1
ATOM 2595 C CA . ASN A 1 329 ? -41.637 7.257 35.801 1.00 79.12 329 ASN A CA 1
ATOM 2596 C C . ASN A 1 329 ? -40.648 6.749 34.728 1.00 79.12 329 ASN A C 1
ATOM 2598 O O . ASN A 1 329 ? -39.503 6.382 35.008 1.00 79.12 329 ASN A O 1
ATOM 2602 N N . LYS A 1 330 ? -41.117 6.706 33.476 1.00 83.19 330 LYS A N 1
ATOM 2603 C CA . LYS A 1 330 ? -40.369 6.247 32.299 1.00 83.19 330 LYS A CA 1
ATOM 2604 C C . LYS A 1 330 ? -39.122 7.098 32.036 1.00 83.19 330 LYS A C 1
ATOM 2606 O O . LYS A 1 330 ? -38.082 6.545 31.689 1.00 83.19 330 LYS A O 1
ATOM 2611 N N . GLU A 1 331 ? -39.207 8.410 32.235 1.00 82.94 331 GLU A N 1
ATOM 2612 C CA . GLU A 1 331 ? -38.099 9.347 31.991 1.00 82.94 331 GLU A CA 1
ATOM 2613 C C . GLU A 1 331 ? -36.967 9.155 33.002 1.00 82.94 331 GLU A C 1
ATOM 2615 O O . GLU A 1 331 ? -35.795 9.096 32.634 1.00 82.94 331 GLU A O 1
ATOM 2620 N N . THR A 1 332 ? -37.316 8.956 34.274 1.00 82.38 332 THR A N 1
ATOM 2621 C CA . THR A 1 332 ? -36.348 8.688 35.342 1.00 82.38 332 THR A CA 1
ATOM 2622 C C . THR A 1 332 ? -35.632 7.356 35.118 1.00 82.38 332 THR A C 1
ATOM 2624 O O . THR A 1 332 ? -34.409 7.283 35.233 1.00 82.38 332 THR A O 1
ATOM 2627 N N . ARG A 1 333 ? -36.366 6.313 34.701 1.00 83.44 333 ARG A N 1
ATOM 2628 C CA . ARG A 1 333 ? -35.776 5.017 34.324 1.00 83.44 333 ARG A CA 1
ATOM 2629 C C . ARG A 1 333 ? -34.838 5.129 33.117 1.00 83.44 333 ARG A C 1
ATOM 2631 O O . ARG A 1 333 ? -33.773 4.515 33.119 1.00 83.44 333 ARG A O 1
ATOM 2638 N N . ALA A 1 334 ? -35.197 5.929 32.111 1.00 87.25 334 ALA A N 1
ATOM 2639 C CA . ALA A 1 334 ? -34.336 6.184 30.957 1.00 87.25 334 ALA A CA 1
ATOM 2640 C C . ALA A 1 334 ? -33.045 6.926 31.352 1.00 87.25 334 ALA A C 1
ATOM 2642 O O . ALA A 1 334 ? -31.964 6.557 30.894 1.00 87.25 334 ALA A O 1
ATOM 2643 N N . ALA A 1 335 ? -33.138 7.919 32.242 1.00 86.62 335 ALA A N 1
ATOM 2644 C CA . ALA A 1 335 ? -31.984 8.663 32.742 1.00 86.62 335 ALA A CA 1
ATOM 2645 C C . ALA A 1 335 ? -31.015 7.782 33.552 1.00 86.62 335 ALA A C 1
ATOM 2647 O O . ALA A 1 335 ? -29.806 7.852 33.330 1.00 86.62 335 ALA A O 1
ATOM 2648 N N . ILE A 1 336 ? -31.534 6.910 34.429 1.00 87.50 336 ILE A N 1
ATOM 2649 C CA . ILE A 1 336 ? -30.721 5.933 35.177 1.00 87.50 336 ILE A CA 1
ATOM 2650 C C . ILE A 1 336 ? -29.982 5.010 34.208 1.00 87.50 336 ILE A C 1
ATOM 2652 O O . ILE A 1 336 ? -28.762 4.883 34.295 1.00 87.50 336 ILE A O 1
ATOM 2656 N N . ARG A 1 337 ? -30.695 4.418 33.241 1.00 89.06 337 ARG A N 1
ATOM 2657 C CA . ARG A 1 337 ? -30.088 3.501 32.267 1.00 89.06 337 ARG A CA 1
ATOM 2658 C C . ARG A 1 337 ? -29.014 4.189 31.424 1.00 89.06 337 ARG A C 1
ATOM 2660 O O . ARG A 1 337 ? -27.964 3.605 31.186 1.00 89.06 337 ARG A O 1
ATOM 2667 N N . LYS A 1 338 ? -29.243 5.439 31.008 1.00 92.69 338 LYS A N 1
ATOM 2668 C CA . LYS A 1 338 ? -28.243 6.236 30.283 1.00 92.69 338 LYS A CA 1
ATOM 2669 C C . LYS A 1 338 ? -26.984 6.460 31.128 1.00 92.69 338 LYS A C 1
ATOM 2671 O O . LYS A 1 338 ? -25.883 6.259 30.628 1.00 92.69 338 LYS A O 1
ATOM 2676 N N . ALA A 1 339 ? -27.142 6.835 32.398 1.00 91.75 339 ALA A N 1
ATOM 2677 C CA . ALA A 1 339 ? -26.015 7.052 33.305 1.00 91.75 339 ALA A CA 1
ATOM 2678 C C . ALA A 1 339 ? -25.237 5.756 33.595 1.00 91.75 339 ALA A C 1
ATOM 2680 O O . ALA A 1 339 ? -24.009 5.773 33.603 1.00 91.75 339 ALA A O 1
ATOM 2681 N N . GLN A 1 340 ? -25.935 4.631 33.781 1.00 92.31 340 GLN A N 1
ATOM 2682 C CA . GLN A 1 340 ? -25.322 3.314 33.981 1.00 92.31 340 GLN A CA 1
ATOM 2683 C C . GLN A 1 340 ? -24.547 2.847 32.742 1.00 92.31 340 GLN A C 1
ATOM 2685 O O . GLN A 1 340 ? -23.408 2.408 32.875 1.00 92.31 340 GLN A O 1
ATOM 2690 N N . ASN A 1 341 ? -25.122 2.992 31.543 1.00 94.56 341 ASN A N 1
ATOM 2691 C CA . ASN A 1 341 ? -24.443 2.642 30.294 1.00 94.56 341 ASN A CA 1
ATOM 2692 C C . ASN A 1 341 ? -23.172 3.478 30.089 1.00 94.56 341 ASN A C 1
ATOM 2694 O O . ASN A 1 341 ? -22.121 2.920 29.793 1.00 94.56 341 ASN A O 1
ATOM 2698 N N . TYR A 1 342 ? -23.248 4.794 30.308 1.00 94.25 342 TYR A N 1
ATOM 2699 C CA . TYR A 1 342 ? -22.088 5.681 30.193 1.00 94.25 342 TYR A CA 1
ATOM 2700 C C . TYR A 1 342 ? -20.991 5.351 31.218 1.00 94.25 342 TYR A C 1
ATOM 2702 O O . TYR A 1 342 ? -19.804 5.371 30.896 1.00 94.25 342 TYR A O 1
ATOM 2710 N N . ALA A 1 343 ? -21.369 5.008 32.454 1.00 94.31 343 ALA A N 1
ATOM 2711 C CA . ALA A 1 343 ? -20.416 4.559 33.465 1.00 94.31 343 ALA A CA 1
ATOM 2712 C C . ALA A 1 343 ? -19.729 3.243 33.063 1.00 94.31 343 ALA A C 1
ATOM 2714 O O . ALA A 1 343 ? -18.513 3.127 33.203 1.00 94.31 343 ALA A O 1
ATOM 2715 N N . ALA A 1 344 ? -20.485 2.281 32.520 1.00 94.94 344 ALA A N 1
ATOM 2716 C CA . ALA A 1 344 ? -19.942 1.017 32.025 1.00 94.94 344 ALA A CA 1
ATOM 2717 C C . ALA A 1 344 ? -18.976 1.219 30.844 1.00 94.94 344 ALA A C 1
ATOM 2719 O O . ALA A 1 344 ? -17.917 0.597 30.814 1.00 94.94 344 ALA A O 1
ATOM 2720 N N . GLU A 1 345 ? -19.297 2.123 29.917 1.00 95.06 345 GLU A N 1
ATOM 2721 C CA . GLU A 1 345 ? -18.416 2.510 28.810 1.00 95.06 345 GLU A CA 1
ATOM 2722 C C . GLU A 1 345 ? -17.117 3.152 29.318 1.00 95.06 345 GLU A C 1
ATOM 2724 O O . GLU A 1 345 ? -16.025 2.701 28.976 1.00 95.06 345 GLU A O 1
ATOM 2729 N N . CYS A 1 346 ? -17.215 4.142 30.216 1.00 94.31 346 CYS A N 1
ATOM 2730 C CA . CYS A 1 346 ? -16.037 4.774 30.814 1.00 94.31 346 CYS A CA 1
ATOM 2731 C C . CYS A 1 346 ? -15.161 3.756 31.558 1.00 94.31 346 CYS A C 1
ATOM 2733 O O . CYS A 1 346 ? -13.936 3.828 31.485 1.00 94.31 346 CYS A O 1
ATOM 2735 N N . ARG A 1 347 ? -15.778 2.795 32.257 1.00 96.75 347 ARG A N 1
ATOM 2736 C CA . ARG A 1 347 ? -15.067 1.710 32.940 1.00 96.75 347 ARG A CA 1
ATOM 2737 C C . ARG A 1 347 ? -14.365 0.775 31.956 1.00 96.75 347 ARG A C 1
ATOM 2739 O O . ARG A 1 347 ? -13.226 0.393 32.214 1.00 96.75 347 ARG A O 1
ATOM 2746 N N . GLY A 1 348 ? -15.018 0.428 30.847 1.00 93.94 348 GLY A N 1
ATOM 2747 C CA . GLY A 1 348 ? -14.416 -0.350 29.763 1.00 93.94 348 GLY A CA 1
ATOM 2748 C C . GLY A 1 348 ? -13.189 0.347 29.176 1.00 93.94 348 GLY A C 1
ATOM 2749 O O . GLY A 1 348 ? -12.131 -0.270 29.073 1.00 93.94 348 GLY A O 1
ATOM 2750 N N . ASN A 1 349 ? -13.293 1.650 28.903 1.00 92.44 349 ASN A N 1
ATOM 2751 C CA . ASN A 1 349 ? -12.175 2.454 28.406 1.00 92.44 349 ASN A CA 1
ATOM 2752 C C . ASN A 1 349 ? -11.022 2.513 29.420 1.00 92.44 349 ASN A C 1
ATOM 2754 O O . ASN A 1 349 ? -9.887 2.236 29.057 1.00 92.44 349 ASN A O 1
ATOM 2758 N N . ALA A 1 350 ? -11.296 2.762 30.706 1.00 93.62 350 ALA A N 1
ATOM 2759 C CA . ALA A 1 350 ? -10.255 2.765 31.741 1.00 93.62 350 ALA A CA 1
ATOM 2760 C C . ALA A 1 350 ? -9.513 1.417 31.846 1.00 93.62 350 ALA A C 1
ATOM 2762 O O . ALA A 1 350 ? -8.295 1.381 32.009 1.00 93.62 350 ALA A O 1
ATOM 2763 N N . GLN A 1 351 ? -10.229 0.295 31.711 1.00 93.69 351 GLN A N 1
ATOM 2764 C CA . GLN A 1 351 ? -9.613 -1.036 31.688 1.00 93.69 351 GLN A CA 1
ATOM 2765 C C . GLN A 1 351 ? -8.760 -1.281 30.440 1.00 93.69 351 GLN A C 1
ATOM 2767 O O . GLN A 1 351 ? -7.781 -2.021 30.526 1.00 93.69 351 GLN A O 1
ATOM 2772 N N . LEU A 1 352 ? -9.130 -0.708 29.292 1.00 91.12 352 LEU A N 1
ATOM 2773 C CA . LEU A 1 352 ? -8.311 -0.758 28.083 1.00 91.12 352 LEU A CA 1
ATOM 2774 C C . LEU A 1 352 ? -7.022 0.039 28.282 1.00 91.12 352 LEU A C 1
ATOM 2776 O O . LEU A 1 352 ? -5.953 -0.537 28.110 1.00 91.12 352 LEU A O 1
ATOM 2780 N N . GLU A 1 353 ? -7.105 1.287 28.746 1.00 90.62 353 GLU A N 1
ATOM 2781 C CA . GLU A 1 353 ? -5.925 2.134 28.990 1.00 90.62 353 GLU A CA 1
ATOM 2782 C C . GLU A 1 353 ? -4.931 1.488 29.966 1.00 90.62 353 GLU A C 1
ATOM 2784 O O . GLU A 1 353 ? -3.725 1.470 29.726 1.00 90.62 353 GLU A O 1
ATOM 2789 N N . LEU A 1 354 ? -5.426 0.844 31.031 1.00 89.38 354 LEU A N 1
ATOM 2790 C CA . LEU A 1 354 ? -4.577 0.105 31.972 1.00 89.38 354 LEU A CA 1
ATOM 2791 C C . LEU A 1 354 ? -3.783 -1.037 31.314 1.00 89.38 354 LEU A C 1
ATOM 2793 O O . LEU A 1 354 ? -2.682 -1.340 31.771 1.00 89.38 354 LEU A O 1
ATOM 2797 N N . LYS A 1 355 ? -4.306 -1.671 30.255 1.00 88.56 355 LYS A N 1
ATOM 2798 C CA . LYS A 1 355 ? -3.583 -2.719 29.510 1.00 88.56 355 LYS A CA 1
ATOM 2799 C C . LYS A 1 355 ? -2.457 -2.156 28.642 1.00 88.56 355 LYS A C 1
ATOM 2801 O O . LYS A 1 355 ? -1.541 -2.904 28.316 1.00 88.56 355 LYS A O 1
ATOM 2806 N N . TYR A 1 356 ? -2.533 -0.881 28.261 1.00 82.25 356 TYR A N 1
ATOM 2807 C CA . TYR A 1 356 ? -1.525 -0.211 27.437 1.00 82.25 356 TYR A CA 1
ATOM 2808 C C . TYR A 1 356 ? -0.368 0.374 28.252 1.00 82.25 356 TYR A C 1
ATOM 2810 O O . TYR A 1 356 ? 0.650 0.749 27.668 1.00 82.25 356 TYR A O 1
ATOM 2818 N N . ILE A 1 357 ? -0.471 0.410 29.586 1.00 85.25 357 ILE A N 1
ATOM 2819 C CA . ILE A 1 357 ? 0.656 0.787 30.442 1.00 85.25 357 ILE A CA 1
ATOM 2820 C C . ILE A 1 357 ? 1.764 -0.265 30.275 1.00 85.25 357 ILE A C 1
ATOM 2822 O O . ILE A 1 357 ? 1.541 -1.440 30.584 1.00 85.25 357 ILE A O 1
ATOM 2826 N N . PRO A 1 358 ? 2.970 0.121 29.820 1.00 75.25 358 PRO A N 1
ATOM 2827 C CA . PRO A 1 358 ? 4.046 -0.838 29.634 1.00 75.25 358 PRO A CA 1
ATOM 2828 C C . PRO A 1 358 ? 4.462 -1.446 30.979 1.00 75.25 358 PRO A C 1
ATOM 2830 O O . PRO A 1 358 ? 4.770 -0.729 31.933 1.00 75.25 358 PRO A O 1
ATOM 2833 N N . SER A 1 359 ? 4.513 -2.776 31.053 1.00 64.06 359 SER A N 1
ATOM 2834 C CA . SER A 1 359 ? 5.145 -3.489 32.162 1.00 64.06 359 SER A CA 1
ATOM 2835 C C . SER A 1 359 ? 6.662 -3.450 31.965 1.00 64.06 359 SER A C 1
ATOM 2837 O O . SER A 1 359 ? 7.183 -4.172 31.110 1.00 64.06 359 SER A O 1
ATOM 2839 N N . PHE A 1 360 ? 7.352 -2.580 32.701 1.00 55.00 360 PHE A N 1
ATOM 2840 C CA . PHE A 1 360 ? 8.818 -2.531 32.721 1.00 55.00 360 PHE A CA 1
ATOM 2841 C C . PHE A 1 360 ? 9.418 -3.503 33.731 1.00 55.00 360 PHE A C 1
ATOM 2843 O O . PHE A 1 360 ? 8.840 -3.638 34.836 1.00 55.00 360 PHE A O 1
#

InterPro domains:
  IPR036890 Histidine kinase/HSP90-like ATPase superfamily [SSF55874] (56-115)

pLDDT: mean 83.01, std 19.51, range [24.0, 98.56]

Secondary structure (DSSP, 8-state):
-------------------TTTT-S-----TT--S--TTSPPP--BHHHHHHHHTT-SSHHHHHHHHHHHHHHTT-SEEEEEEEE-TTSTTSEEEEEEE-SS-----SSEEEEEEETTEEEEEEE-HHHHHHHT--B------EEETTT--BS--SHHHHHHHHHHHHHHHHHSS--SHHHHHHHHHT--SSEEEEEEE-S--B-TTSSBSEE-SS-TT--EESS--GGG---TT---GGGTBHHHHHHHS-SS--SEEEETTEE-----GGGSSTT----PPP-HHHHHHHHHHHHHHHHHHHHHHHHHHHHHHHHHHHHHHHTT---HHHHHHHHHHHHHHHHHHHHHHHHHHHS---

Sequence (360 aa):
MATGTGAGCTTLHNPSKASTLEQLCFSVAYEGLAMDLSNLNRAQLSFDYLHTNSTTHEFLFGALAELLDNARDASATKMNIFTIPDDSLRGGYILCFQDDGEGMDPGNDLMLFTKREDSRSCLFLSRTFHEEESIDEVIVPIPSFDTQSRKPLAFDARGKEKHALEMEIIHKYSPFKTADQFFAQFDRLESLTGTLVMIYNLKLLDSGDTELDVSSDPYDILLANPSLHDFDSDEGLMPERKSFRAYAAILYMDPRMRIYIQDKKVRTKRLACSLYKSKMYKYSSNRFKTRAENEAKRAIDEALAAENKAREAESKAKHIESKSGSSTNKETRAAIRKAQNYAAECRGNAQLELKYIPSF

Organism: NCBI:txid1093978

Radius of gyration: 28.9 Å; chains: 1; bounding box: 78×87×71 Å

Foldseek 3Di:
DDDDDDDDDDDDPDVPPPDPPVVPDDDPPPPPDPDDCVPPDDDADWLCVVVVVVVVCPQPLVVVVVLVVVLVVLVFQAWEWEWDADCVFQQRIKTKIKTLGQWDDDDDDWFKWWAHQQKIKTKHFDPVLCVVVVPGHGDIQIWMATPPPRHTPADDPVSVVSNVVSVVSCLVGPPNVDPVSVVVQVVVNPDNTIMMTIDTNADADPVSHHQWDCDVDVQWTFGPDQDPPVDPDPPDDDCLSTTSLVVVQAVDLDDRHWYGGNNHTRNHDNVQVVDDPRDDDDDDDPVVVVVVVVVLVVLVVVLVVLVVVLVVLVVVLVVLDVVCDPPPDPVSVVVSVVSVVVSVVSVVVSVVSVVVNDDD